Protein AF-A0A4R2K0L0-F1 (afdb_monomer_lite)

InterPro domains:
  IPR002293 Amino acid/polyamine transporter I [PF13520] (32-231)
  IPR050367 Amino acid-polyamine-organocation superfamily [PTHR42770] (27-221)

Sequence (259 aa):
MYVLKFFCNKNFYVKEEVYAEGCKRCKKLALIPLILMIFTSVFGFTNIPRSFYLMGYGAIPWYLLSGITFFIPYAFMMAEYGSAFKEEKGGIYSWMEKSVNPKYAFIGTFMWYASYIIWMVNVSSSIWIPLSNAIFGKDTTSTWSLFGLKATQTLGLLGVIWVITVTYIASHGLKSISKVTSVGGTAVIATVIVTATVAFANFFTIIQPAIEGDLSSTIWMIVGPVFFSLVALLMYNRYEHVKEKSPVKVSTKIKPEHK

Organism: NCBI:txid911092

Structure (mmCIF, N/CA/C/O backbone):
data_AF-A0A4R2K0L0-F1
#
_entry.id   AF-A0A4R2K0L0-F1
#
loop_
_atom_site.group_PDB
_atom_site.id
_atom_site.type_symbol
_atom_site.label_atom_id
_atom_site.label_alt_id
_atom_site.label_comp_id
_atom_site.label_asym_id
_atom_site.label_entity_id
_atom_site.label_seq_id
_atom_site.pdbx_PDB_ins_code
_atom_site.Cartn_x
_atom_site.Cartn_y
_atom_site.Cartn_z
_atom_site.occupancy
_atom_site.B_iso_or_equiv
_atom_site.auth_seq_id
_atom_site.auth_comp_id
_atom_site.auth_asym_id
_atom_site.auth_atom_id
_atom_site.pdbx_PDB_model_num
ATOM 1 N N . MET A 1 1 ? -20.946 -16.456 13.270 1.00 29.23 1 MET A N 1
ATOM 2 C CA . MET A 1 1 ? -21.494 -16.440 14.649 1.00 29.23 1 MET A CA 1
ATOM 3 C C . MET A 1 1 ? -20.437 -16.203 15.742 1.00 29.23 1 MET A C 1
ATOM 5 O O . MET A 1 1 ? -20.793 -15.664 16.779 1.00 29.23 1 MET A O 1
ATOM 9 N N . TYR A 1 2 ? -19.142 -16.484 15.517 1.00 25.58 2 TYR A N 1
ATOM 10 C CA . TYR A 1 2 ? -18.069 -16.165 16.484 1.00 25.58 2 TYR A CA 1
ATOM 11 C C . TYR A 1 2 ? -17.565 -14.708 16.440 1.00 25.58 2 TYR A C 1
ATOM 13 O O . TYR A 1 2 ? -17.157 -14.182 17.467 1.00 25.58 2 TYR A O 1
ATOM 21 N N . VAL A 1 3 ? -17.698 -14.014 15.304 1.00 26.80 3 VAL A N 1
ATOM 22 C CA . VAL A 1 3 ? -17.347 -12.580 15.174 1.00 26.80 3 VAL A CA 1
ATOM 23 C C . VAL A 1 3 ? -18.312 -11.674 15.958 1.00 26.80 3 VAL A C 1
ATOM 25 O O . VAL A 1 3 ? -17.902 -10.680 16.544 1.00 26.80 3 VAL A O 1
ATOM 28 N N . LEU A 1 4 ? -19.588 -12.061 16.067 1.00 23.89 4 LEU A N 1
ATOM 29 C CA . LEU A 1 4 ? -20.600 -11.329 16.846 1.00 23.89 4 LEU A CA 1
ATOM 30 C C . LEU A 1 4 ? -20.487 -11.564 18.360 1.00 23.89 4 LEU A C 1
ATOM 32 O O . LEU A 1 4 ? -20.883 -10.706 19.145 1.00 23.89 4 LEU A O 1
ATOM 36 N N . LYS A 1 5 ? -19.902 -12.690 18.788 1.00 25.22 5 LYS A N 1
ATOM 37 C CA . LYS A 1 5 ? -19.703 -12.993 20.215 1.00 25.22 5 LYS A CA 1
ATOM 38 C C . LYS A 1 5 ? -18.554 -12.187 20.834 1.00 25.22 5 LYS A C 1
ATOM 40 O O . LYS A 1 5 ? -18.525 -12.026 22.047 1.00 25.22 5 LYS A O 1
ATOM 45 N N . PHE A 1 6 ? -17.670 -11.626 20.005 1.00 32.53 6 PHE A N 1
ATOM 46 C CA . PHE A 1 6 ? -16.630 -10.691 20.437 1.00 32.53 6 PHE A CA 1
ATOM 47 C C . PHE A 1 6 ? -17.198 -9.302 20.788 1.00 32.53 6 PHE A C 1
ATOM 49 O O . PHE A 1 6 ? -16.680 -8.637 21.676 1.00 32.53 6 PHE A O 1
ATOM 56 N N . PHE A 1 7 ? -18.306 -8.890 20.159 1.00 31.42 7 PHE A N 1
ATOM 57 C CA . PHE A 1 7 ? -18.941 -7.585 20.399 1.00 31.42 7 PHE A CA 1
ATOM 58 C C . PHE A 1 7 ? -20.038 -7.599 21.479 1.00 31.42 7 PHE A C 1
ATOM 60 O O . PHE A 1 7 ? -20.458 -6.541 21.937 1.00 31.42 7 PHE A O 1
ATOM 67 N N . CYS A 1 8 ? -20.506 -8.776 21.910 1.00 25.59 8 CYS A N 1
ATOM 68 C CA . CYS A 1 8 ? -21.650 -8.925 22.818 1.00 25.59 8 CYS A CA 1
ATOM 69 C C . CYS A 1 8 ? -21.268 -9.520 24.187 1.00 25.59 8 CYS A C 1
ATOM 71 O O . CYS A 1 8 ? -22.018 -10.309 24.757 1.00 25.59 8 CYS A O 1
ATOM 73 N N . ASN A 1 9 ? -20.094 -9.176 24.726 1.00 25.23 9 ASN A N 1
ATOM 74 C CA . ASN A 1 9 ? -19.771 -9.464 26.124 1.00 25.23 9 ASN A CA 1
ATOM 75 C C . ASN A 1 9 ? -19.629 -8.151 26.903 1.00 25.23 9 ASN A C 1
ATOM 77 O O . ASN A 1 9 ? -18.604 -7.478 26.844 1.00 25.23 9 ASN A O 1
ATOM 81 N N . LYS A 1 10 ? -20.691 -7.794 27.633 1.00 32.53 10 LYS A N 1
ATOM 82 C CA . LYS A 1 10 ? -20.825 -6.583 28.463 1.00 32.53 10 LYS A CA 1
ATOM 83 C C . LYS A 1 10 ? -19.901 -6.536 29.698 1.00 32.53 10 LYS A C 1
ATOM 85 O O . LYS A 1 10 ? -20.056 -5.638 30.513 1.00 32.53 10 LYS A O 1
ATOM 90 N N . ASN A 1 11 ? -18.925 -7.438 29.821 1.00 25.27 11 ASN A N 1
ATOM 91 C CA . ASN A 1 11 ? -18.023 -7.528 30.977 1.00 25.27 11 ASN A CA 1
ATOM 92 C C . ASN A 1 11 ? -16.552 -7.196 30.667 1.00 25.27 11 ASN A C 1
ATOM 94 O O . ASN A 1 11 ? -15.663 -7.625 31.395 1.00 25.27 11 ASN A O 1
ATOM 98 N N . PHE A 1 12 ? -16.267 -6.420 29.617 1.00 31.47 12 PHE A N 1
ATOM 99 C CA . PHE A 1 12 ? -14.914 -5.901 29.357 1.00 31.47 12 PHE A CA 1
ATOM 100 C C . PHE A 1 12 ? -14.751 -4.456 29.853 1.00 31.47 12 PHE A C 1
ATOM 102 O O . PHE A 1 12 ? -14.245 -3.584 29.155 1.00 31.47 12 PHE A O 1
ATOM 109 N N . TYR A 1 13 ? -15.201 -4.209 31.082 1.00 26.55 13 TYR A N 1
ATOM 110 C CA . TYR A 1 13 ? -14.759 -3.069 31.873 1.00 26.55 13 TYR A CA 1
ATOM 111 C C . TYR A 1 13 ? -13.858 -3.616 32.980 1.00 26.55 13 TYR A C 1
ATOM 113 O O . TYR A 1 13 ? -14.266 -4.487 33.740 1.00 26.55 13 TYR A O 1
ATOM 121 N N . VAL A 1 14 ? -12.640 -3.078 33.053 1.00 30.06 14 VAL A N 1
ATOM 122 C CA . VAL A 1 14 ? -11.662 -3.276 34.132 1.00 30.06 14 VAL A CA 1
ATOM 123 C C . VAL A 1 14 ? -10.980 -4.652 34.165 1.00 30.06 14 VAL A C 1
ATOM 125 O O . VAL A 1 14 ? -11.335 -5.561 34.908 1.00 30.06 14 VAL A O 1
ATOM 128 N N . LYS A 1 15 ? -9.876 -4.755 33.420 1.00 26.14 15 LYS A N 1
ATOM 129 C CA . LYS A 1 15 ? -8.691 -5.487 33.892 1.00 26.14 15 LYS A CA 1
ATOM 130 C C . LYS A 1 15 ? -7.434 -4.734 33.460 1.00 26.14 15 LYS A C 1
ATOM 132 O O . LYS A 1 15 ? -6.642 -5.191 32.645 1.00 26.14 15 LYS A O 1
ATOM 137 N N . GLU A 1 16 ? -7.329 -3.520 33.993 1.00 30.52 16 GLU A N 1
ATOM 138 C CA . GLU A 1 16 ? -6.140 -2.660 33.926 1.00 30.52 16 GLU A CA 1
ATOM 139 C C . GLU A 1 16 ? -5.259 -2.815 35.187 1.00 30.52 16 GLU A C 1
ATOM 141 O O . GLU A 1 16 ? -4.327 -2.055 35.408 1.00 30.52 16 GLU A O 1
ATOM 146 N N . GLU A 1 17 ? -5.506 -3.847 35.997 1.00 27.70 17 GLU A N 1
ATOM 147 C CA . GLU A 1 17 ? -4.665 -4.251 37.123 1.00 27.70 17 GLU A CA 1
ATOM 148 C C . GLU A 1 17 ? -4.275 -5.716 36.935 1.00 27.70 17 GLU A C 1
ATOM 150 O O . GLU A 1 17 ? -5.103 -6.603 37.102 1.00 27.70 17 GLU A O 1
ATOM 155 N N . VAL A 1 18 ? -3.048 -5.945 36.466 1.00 28.97 18 VAL A N 1
ATOM 156 C CA . VAL A 1 18 ? -2.088 -7.024 36.800 1.00 28.97 18 VAL A CA 1
ATOM 157 C C . VAL A 1 18 ? -1.042 -7.001 35.682 1.00 28.97 18 VAL A C 1
ATOM 159 O O . VAL A 1 18 ? -1.079 -7.812 34.772 1.00 28.97 18 VAL A O 1
ATOM 162 N N . TYR A 1 19 ? -0.168 -5.993 35.710 1.00 28.14 19 TYR A N 1
ATOM 163 C CA . TYR A 1 19 ? 1.241 -6.029 35.283 1.00 28.14 19 TYR A CA 1
ATOM 164 C C . TYR A 1 19 ? 1.906 -4.759 35.834 1.00 28.14 19 TYR A C 1
ATOM 166 O O . TYR A 1 19 ? 2.399 -3.902 35.106 1.00 28.14 19 TYR A O 1
ATOM 174 N N . ALA A 1 20 ? 1.871 -4.620 37.160 1.00 29.70 20 ALA A N 1
ATOM 175 C CA . ALA A 1 20 ? 2.690 -3.666 37.891 1.00 29.70 20 ALA A CA 1
ATOM 176 C C . ALA A 1 20 ? 3.957 -4.376 38.382 1.00 29.70 20 ALA A C 1
ATOM 178 O O . ALA A 1 20 ? 4.131 -4.581 39.572 1.00 29.70 20 ALA A O 1
ATOM 179 N N . GLU A 1 21 ? 4.848 -4.736 37.457 1.00 30.81 21 GLU A N 1
ATOM 180 C CA . GLU A 1 21 ? 6.276 -4.838 37.761 1.00 30.81 21 GLU A CA 1
ATOM 181 C C . GLU A 1 21 ? 7.063 -4.187 36.618 1.00 30.81 21 GLU A C 1
ATOM 183 O O . GLU A 1 21 ? 7.230 -4.737 35.533 1.00 30.81 21 GLU A O 1
ATOM 188 N N . GLY A 1 22 ? 7.505 -2.951 36.873 1.00 31.16 22 GLY A N 1
ATOM 189 C CA . GLY A 1 22 ? 8.634 -2.329 36.184 1.00 31.16 22 GLY A CA 1
ATOM 190 C C . GLY A 1 22 ? 8.411 -1.807 34.761 1.00 31.16 22 GLY A C 1
ATOM 191 O O . GLY A 1 22 ? 9.069 -2.269 33.835 1.00 31.16 22 GLY A O 1
ATOM 192 N N . CYS A 1 23 ? 7.625 -0.740 34.566 1.00 28.34 23 CYS A N 1
ATOM 193 C CA . CYS A 1 23 ? 7.793 0.102 33.372 1.00 28.34 23 CYS A CA 1
ATOM 194 C C . CYS A 1 23 ? 7.835 1.595 33.727 1.00 28.34 23 CYS A C 1
ATOM 196 O O . CYS A 1 23 ? 6.817 2.277 33.838 1.00 28.34 23 CYS A O 1
ATOM 198 N N . LYS A 1 24 ? 9.052 2.127 33.895 1.00 34.38 24 LYS A N 1
ATOM 199 C CA . LYS A 1 24 ? 9.292 3.573 33.906 1.00 34.38 24 LYS A CA 1
ATOM 200 C C . LYS A 1 24 ? 8.915 4.145 32.532 1.00 34.38 24 LYS A C 1
ATOM 202 O O . LYS A 1 24 ? 9.587 3.862 31.542 1.00 34.38 24 LYS A O 1
ATOM 207 N N . ARG A 1 25 ? 7.934 5.058 32.549 1.00 31.84 25 ARG A N 1
ATOM 208 C CA . ARG A 1 25 ? 7.519 5.989 31.480 1.00 31.84 25 ARG A CA 1
ATOM 209 C C . ARG A 1 25 ? 6.547 5.371 30.467 1.00 31.84 25 ARG A C 1
ATOM 211 O O . ARG A 1 25 ? 6.957 4.695 29.530 1.00 31.84 25 ARG A O 1
ATOM 218 N N . CYS A 1 26 ? 5.264 5.719 30.600 1.00 35.91 26 CYS A N 1
ATOM 219 C CA . CYS A 1 26 ? 4.296 5.672 29.505 1.00 35.91 26 CYS A CA 1
ATOM 220 C C . CYS A 1 26 ? 4.826 6.587 28.383 1.00 35.91 26 CYS A C 1
ATOM 222 O O . CYS A 1 26 ? 4.605 7.799 28.369 1.00 35.91 26 CYS A O 1
ATOM 224 N N . LYS A 1 27 ? 5.686 6.044 27.517 1.00 38.59 27 LYS A N 1
ATOM 225 C CA . LYS A 1 27 ? 6.223 6.766 26.368 1.00 38.59 27 LYS A CA 1
ATOM 226 C C . LYS A 1 27 ? 5.070 6.905 25.385 1.00 38.59 27 LYS A C 1
ATOM 228 O O . LYS A 1 27 ? 4.674 5.917 24.773 1.00 38.59 27 LYS A O 1
ATOM 233 N N . LYS A 1 28 ? 4.566 8.133 25.204 1.00 44.56 28 LYS A N 1
ATOM 234 C CA . LYS A 1 28 ? 3.878 8.510 23.962 1.00 44.56 28 LYS A CA 1
ATOM 235 C C . LYS A 1 28 ? 4.684 7.919 22.800 1.00 44.56 28 LYS A C 1
ATOM 237 O O . LYS A 1 28 ? 5.912 8.061 22.795 1.00 44.56 28 LYS A O 1
ATOM 242 N N . LEU A 1 29 ? 4.017 7.222 21.878 1.00 53.16 29 LEU A N 1
ATOM 243 C CA . LEU A 1 29 ? 4.648 6.727 20.654 1.00 53.16 29 LEU A CA 1
ATOM 244 C C . LEU A 1 29 ? 5.446 7.878 20.044 1.00 53.16 29 LEU A C 1
ATOM 246 O O . LEU A 1 29 ? 4.903 8.955 19.796 1.00 53.16 29 LEU A O 1
ATOM 250 N N . ALA A 1 30 ? 6.757 7.682 19.908 1.00 61.00 30 ALA A N 1
ATOM 251 C CA . ALA A 1 30 ? 7.612 8.716 19.361 1.00 61.00 30 ALA A CA 1
ATOM 252 C C . ALA A 1 30 ? 7.156 9.022 17.926 1.00 61.00 30 ALA A C 1
ATOM 254 O O . ALA A 1 30 ? 6.762 8.120 17.182 1.00 61.00 30 ALA A O 1
ATOM 255 N N . LEU A 1 31 ? 7.215 10.300 17.552 1.00 64.19 31 LEU A N 1
ATOM 256 C CA . LEU A 1 31 ? 6.774 10.801 16.249 1.00 64.19 31 LEU A CA 1
ATOM 257 C C . LEU A 1 31 ? 7.383 9.998 15.089 1.00 64.19 31 LEU A C 1
ATOM 259 O O . LEU A 1 31 ? 6.695 9.679 14.130 1.00 64.19 31 LEU A O 1
ATOM 263 N N . ILE A 1 32 ? 8.657 9.615 15.210 1.00 57.59 32 ILE A N 1
ATOM 264 C CA . ILE A 1 32 ? 9.391 8.877 14.176 1.00 57.59 32 ILE A CA 1
ATOM 265 C C . ILE A 1 32 ? 8.803 7.465 13.951 1.00 57.59 32 ILE A C 1
ATOM 267 O O . ILE A 1 32 ? 8.405 7.185 12.823 1.00 57.59 32 ILE A O 1
ATOM 271 N N . PRO A 1 33 ? 8.661 6.582 14.964 1.00 63.59 33 PRO A N 1
ATOM 272 C CA . PRO A 1 33 ? 7.922 5.324 14.820 1.00 63.59 33 PRO A CA 1
ATOM 273 C C . PRO A 1 33 ? 6.510 5.483 14.252 1.00 63.59 33 PRO A C 1
ATOM 275 O O . PRO A 1 33 ? 6.099 4.677 13.423 1.00 63.59 33 PRO A O 1
ATOM 278 N N . LEU A 1 34 ? 5.784 6.529 14.658 1.00 65.06 34 LEU A N 1
ATOM 279 C CA . LEU A 1 34 ? 4.442 6.801 14.146 1.00 65.06 34 LEU A CA 1
ATOM 280 C C . LEU A 1 34 ? 4.464 7.124 12.642 1.00 65.06 34 LEU A C 1
ATOM 282 O O . LEU A 1 34 ? 3.694 6.542 11.880 1.00 65.06 34 LEU A O 1
ATOM 286 N N . ILE A 1 35 ? 5.385 7.989 12.205 1.00 67.81 35 ILE A N 1
ATOM 287 C CA . ILE A 1 35 ? 5.594 8.314 10.786 1.00 67.81 35 ILE A CA 1
ATOM 288 C C . ILE A 1 35 ? 5.956 7.053 9.999 1.00 67.81 35 ILE A C 1
ATOM 290 O O . ILE A 1 35 ? 5.392 6.819 8.935 1.00 67.81 35 ILE A O 1
ATOM 294 N N . LEU A 1 36 ? 6.852 6.214 10.525 1.00 62.44 36 LEU A N 1
ATOM 295 C CA . LEU A 1 36 ? 7.251 4.971 9.864 1.00 62.44 36 LEU A CA 1
ATOM 296 C C . LEU A 1 36 ? 6.077 3.989 9.736 1.00 62.44 36 LEU A C 1
ATOM 298 O O . LEU A 1 36 ? 5.893 3.391 8.678 1.00 62.44 36 LEU A O 1
ATOM 302 N N . MET A 1 37 ? 5.238 3.848 10.765 1.00 65.62 37 MET A N 1
ATOM 303 C CA . MET A 1 37 ? 4.038 3.004 10.693 1.00 65.62 37 MET A CA 1
ATOM 304 C C . MET A 1 37 ? 3.047 3.501 9.630 1.00 65.62 37 MET A C 1
ATOM 306 O O . MET A 1 37 ? 2.538 2.703 8.845 1.00 65.62 37 MET A O 1
ATOM 310 N N . ILE A 1 38 ? 2.817 4.815 9.549 1.00 73.12 38 ILE A N 1
ATOM 311 C CA . ILE A 1 38 ? 1.944 5.402 8.522 1.00 73.12 38 ILE A CA 1
ATOM 312 C C . ILE A 1 38 ? 2.555 5.191 7.135 1.00 73.12 38 ILE A C 1
ATOM 314 O O . ILE A 1 38 ? 1.894 4.650 6.252 1.00 73.12 38 ILE A O 1
ATOM 318 N N . PHE A 1 39 ? 3.829 5.540 6.956 1.00 68.25 39 PHE A N 1
ATOM 319 C CA . PHE A 1 39 ? 4.523 5.435 5.676 1.00 68.25 39 PHE A CA 1
ATOM 320 C C . PHE A 1 39 ? 4.494 4.007 5.126 1.00 68.25 39 PHE A C 1
ATOM 322 O O . PHE A 1 39 ? 4.121 3.793 3.979 1.00 68.25 39 PHE A O 1
ATOM 329 N N . THR A 1 40 ? 4.814 3.013 5.952 1.00 67.56 40 THR A N 1
ATOM 330 C CA . THR A 1 40 ? 4.826 1.606 5.522 1.00 67.56 40 THR A CA 1
ATOM 331 C C . THR A 1 40 ? 3.440 1.076 5.155 1.00 67.56 40 THR A C 1
ATOM 333 O O . THR A 1 40 ? 3.325 0.286 4.219 1.00 67.56 40 THR A O 1
ATOM 336 N N . SER A 1 41 ? 2.384 1.548 5.824 1.00 68.25 41 SER A N 1
ATOM 337 C CA . SER A 1 41 ? 1.003 1.189 5.480 1.00 68.25 41 SER A CA 1
ATOM 338 C C . SER A 1 41 ? 0.496 1.869 4.201 1.00 68.25 41 SER A C 1
ATOM 340 O O . SER A 1 41 ? -0.223 1.248 3.422 1.00 68.25 41 SER A O 1
ATOM 342 N N . VAL A 1 42 ? 0.896 3.123 3.959 1.00 71.12 42 VAL A N 1
ATOM 343 C CA . VAL A 1 42 ? 0.405 3.944 2.842 1.00 71.12 42 VAL A CA 1
ATOM 344 C C . VAL A 1 42 ? 1.186 3.682 1.557 1.00 71.12 42 VAL A C 1
ATOM 346 O O . VAL A 1 42 ? 0.593 3.597 0.485 1.00 71.12 42 VAL A O 1
ATOM 349 N N . PHE A 1 43 ? 2.511 3.541 1.647 1.00 65.94 43 PHE A N 1
ATOM 350 C CA . PHE A 1 43 ? 3.380 3.465 0.471 1.00 65.94 43 PHE A CA 1
ATOM 351 C C . PHE A 1 43 ? 3.173 2.177 -0.332 1.00 65.94 43 PHE A C 1
ATOM 353 O O . PHE A 1 43 ? 3.421 2.172 -1.533 1.00 65.94 43 PHE A O 1
ATOM 360 N N . GLY A 1 44 ? 2.698 1.101 0.318 1.00 68.31 44 GLY A N 1
ATOM 361 C CA . GLY A 1 44 ? 2.226 -0.121 -0.337 1.00 68.31 44 GLY A CA 1
ATOM 362 C C . GLY A 1 44 ? 3.129 -0.567 -1.486 1.00 68.31 44 GLY A C 1
ATOM 363 O O . GLY A 1 44 ? 2.682 -0.585 -2.629 1.00 68.31 44 GLY A O 1
ATOM 364 N N . PHE A 1 45 ? 4.399 -0.880 -1.194 1.00 65.50 45 PHE A N 1
ATOM 365 C CA . PHE A 1 45 ? 5.463 -1.071 -2.194 1.00 65.50 45 PHE A CA 1
ATOM 366 C C . PHE A 1 45 ? 5.091 -2.031 -3.330 1.00 65.50 45 PHE A C 1
ATOM 368 O O . PHE A 1 45 ? 5.564 -1.870 -4.442 1.00 65.50 45 PHE A O 1
ATOM 375 N N . THR A 1 46 ? 4.212 -3.002 -3.090 1.00 71.38 46 THR A N 1
ATOM 376 C CA . THR A 1 46 ? 3.716 -3.941 -4.106 1.00 71.38 46 THR A CA 1
ATOM 377 C C . THR A 1 46 ? 2.890 -3.280 -5.212 1.00 71.38 46 THR A C 1
ATOM 379 O O . THR A 1 46 ? 2.831 -3.796 -6.328 1.00 71.38 46 THR A O 1
ATOM 382 N N . ASN A 1 47 ? 2.259 -2.140 -4.931 1.00 78.44 47 ASN A N 1
ATOM 383 C CA . ASN A 1 47 ? 1.377 -1.456 -5.869 1.00 78.44 47 ASN A CA 1
ATOM 384 C C . ASN A 1 47 ? 2.155 -0.679 -6.935 1.00 78.44 47 ASN A C 1
ATOM 386 O O . ASN A 1 47 ? 1.701 -0.623 -8.071 1.00 78.44 47 ASN A O 1
ATOM 390 N N . ILE A 1 48 ? 3.330 -0.127 -6.613 1.00 78.38 48 ILE A N 1
ATOM 391 C CA . ILE A 1 48 ? 4.107 0.691 -7.561 1.00 78.38 48 ILE A CA 1
ATOM 392 C C . ILE A 1 48 ? 4.648 -0.161 -8.729 1.00 78.38 48 ILE A C 1
ATOM 394 O O . ILE A 1 48 ? 4.339 0.163 -9.879 1.00 78.38 48 ILE A O 1
ATOM 398 N N . PRO A 1 49 ? 5.361 -1.288 -8.502 1.00 77.31 49 PRO A N 1
ATOM 399 C CA . PRO A 1 49 ? 5.800 -2.172 -9.577 1.00 77.31 49 PRO A CA 1
ATOM 400 C C . PRO A 1 49 ? 4.628 -2.779 -10.339 1.00 77.31 49 PRO A C 1
ATOM 402 O O . PRO A 1 49 ? 4.722 -2.947 -11.547 1.00 77.31 49 PRO A O 1
ATOM 405 N N . ARG A 1 50 ? 3.507 -3.078 -9.665 1.00 79.12 50 ARG A N 1
ATOM 406 C CA . ARG A 1 50 ? 2.305 -3.591 -10.332 1.00 79.12 50 ARG A CA 1
ATOM 407 C C . ARG A 1 50 ? 1.727 -2.564 -11.305 1.00 79.12 50 ARG A C 1
ATOM 409 O O . ARG A 1 50 ? 1.436 -2.916 -12.441 1.00 79.12 50 ARG A O 1
ATOM 416 N N . SER A 1 51 ? 1.585 -1.310 -10.889 1.00 83.25 51 SER A N 1
ATOM 417 C CA . SER A 1 51 ? 1.096 -0.238 -11.761 1.00 83.25 51 SER A CA 1
ATOM 418 C C . SER A 1 51 ? 2.041 0.014 -12.935 1.00 83.25 51 SER A C 1
ATOM 420 O O . SER A 1 51 ? 1.578 0.177 -14.061 1.00 83.25 51 SER A O 1
ATOM 422 N N . PHE A 1 52 ? 3.358 -0.029 -12.703 1.00 81.19 52 PHE A N 1
ATOM 423 C CA . PHE A 1 52 ? 4.347 0.053 -13.780 1.00 81.19 52 PHE A CA 1
ATOM 424 C C . PHE A 1 52 ? 4.278 -1.157 -14.723 1.00 81.19 52 PHE A C 1
ATOM 426 O O . PHE A 1 52 ? 4.355 -0.997 -15.932 1.00 81.19 52 PHE A O 1
ATOM 433 N N . TYR A 1 53 ? 4.076 -2.366 -14.204 1.00 80.50 53 TYR A N 1
ATOM 434 C CA . TYR A 1 53 ? 3.934 -3.562 -15.033 1.00 80.50 53 TYR A CA 1
ATOM 435 C C . TYR A 1 53 ? 2.676 -3.515 -15.915 1.00 80.50 53 TYR A C 1
ATOM 437 O O . TYR A 1 53 ? 2.708 -3.968 -17.054 1.00 80.50 53 TYR A O 1
ATOM 445 N N . LEU A 1 54 ? 1.576 -2.949 -15.407 1.00 81.00 54 LEU A N 1
ATOM 446 C CA . LEU A 1 54 ? 0.301 -2.878 -16.126 1.00 81.00 54 LEU A CA 1
ATOM 447 C C . LEU A 1 54 ? 0.207 -1.697 -17.105 1.00 81.00 54 LEU A C 1
ATOM 449 O O . LEU A 1 54 ? -0.428 -1.832 -18.145 1.00 81.00 54 LEU A O 1
ATOM 453 N N . MET A 1 55 ? 0.787 -0.540 -16.771 1.00 81.12 55 MET A N 1
ATOM 454 C CA . MET A 1 55 ? 0.608 0.715 -17.528 1.00 81.12 55 MET A CA 1
ATOM 455 C C . MET A 1 55 ? 1.928 1.382 -17.948 1.00 81.12 55 MET A C 1
ATOM 457 O O . MET A 1 55 ? 1.915 2.453 -18.560 1.00 81.12 55 MET A O 1
ATOM 461 N N . GLY A 1 56 ? 3.077 0.794 -17.612 1.00 81.12 56 GLY A N 1
ATOM 462 C CA . GLY A 1 56 ? 4.396 1.379 -17.851 1.00 81.12 56 GLY A CA 1
ATOM 463 C C . GLY A 1 56 ? 4.545 2.755 -17.201 1.00 81.12 56 GLY A C 1
ATOM 464 O O . GLY A 1 56 ? 4.032 3.029 -16.112 1.00 81.12 56 GLY A O 1
ATOM 465 N N . TYR A 1 57 ? 5.204 3.665 -17.917 1.00 77.38 57 TYR A N 1
ATOM 466 C CA . TYR A 1 57 ? 5.323 5.073 -17.523 1.00 77.38 57 TYR A CA 1
ATOM 467 C C . TYR A 1 57 ? 3.979 5.826 -17.524 1.00 77.38 57 TYR A C 1
ATOM 469 O O . TYR A 1 57 ? 3.867 6.871 -16.884 1.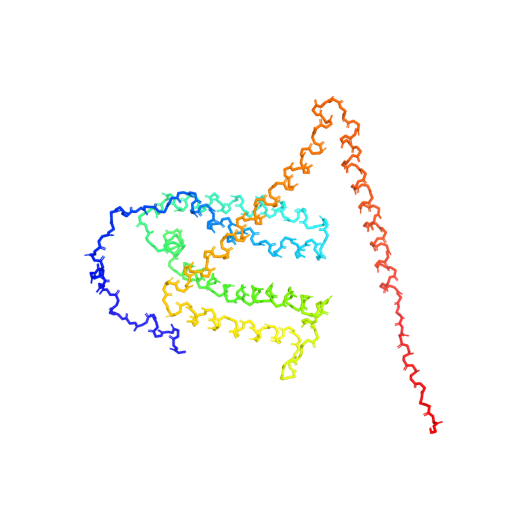00 77.38 57 TYR A O 1
ATOM 477 N N . GLY A 1 58 ? 2.934 5.276 -18.157 1.00 78.56 58 GLY A N 1
ATOM 478 C CA . GLY A 1 58 ? 1.576 5.824 -18.133 1.00 78.56 58 GLY A CA 1
ATOM 479 C C . GLY A 1 58 ? 0.933 5.838 -16.741 1.00 78.56 58 GLY A C 1
ATOM 480 O O . GLY A 1 58 ? -0.054 6.539 -16.543 1.00 78.56 58 GLY A O 1
ATOM 481 N N . ALA A 1 59 ? 1.499 5.130 -15.756 1.00 83.25 59 ALA A N 1
ATOM 482 C CA . ALA A 1 59 ? 1.071 5.206 -14.358 1.00 83.25 59 ALA A CA 1
ATOM 483 C C . ALA A 1 59 ? 1.457 6.534 -13.671 1.00 83.25 59 ALA A C 1
ATOM 485 O O . ALA A 1 59 ? 0.794 6.942 -12.717 1.00 83.25 59 ALA A O 1
ATOM 486 N N . ILE A 1 60 ? 2.511 7.223 -14.137 1.00 83.81 60 ILE A N 1
ATOM 487 C CA . ILE A 1 60 ? 3.061 8.418 -13.469 1.00 83.81 60 ILE A CA 1
ATOM 488 C C . ILE A 1 60 ? 2.029 9.558 -13.372 1.00 83.81 60 ILE A C 1
ATOM 490 O O . ILE A 1 60 ? 1.820 10.050 -12.260 1.00 83.81 60 ILE A O 1
ATOM 494 N N . PRO A 1 61 ? 1.328 9.960 -14.456 1.00 86.31 61 PRO A N 1
ATOM 495 C CA . PRO A 1 61 ? 0.307 11.005 -14.371 1.00 86.31 61 PRO A CA 1
ATOM 496 C C . PRO A 1 61 ? -0.822 10.665 -13.393 1.00 86.31 61 PRO A C 1
ATOM 498 O O . PRO A 1 61 ? -1.293 11.544 -12.679 1.00 86.31 61 PRO A O 1
ATOM 501 N N . TRP A 1 62 ? -1.222 9.391 -13.307 1.00 86.88 62 TRP A N 1
ATOM 502 C CA . TRP A 1 62 ? -2.267 8.945 -12.382 1.00 86.88 62 TRP A CA 1
ATOM 503 C C . TRP A 1 62 ? -1.830 9.038 -10.923 1.00 86.88 62 TRP A C 1
ATOM 505 O O . TRP A 1 62 ? -2.604 9.498 -10.083 1.00 86.88 62 TRP A O 1
ATOM 515 N N . TYR A 1 63 ? -0.583 8.672 -10.615 1.00 85.62 63 TYR A N 1
ATOM 516 C CA . TYR A 1 63 ? -0.040 8.853 -9.271 1.00 85.62 63 TYR A CA 1
ATOM 517 C C . TYR A 1 63 ? 0.068 10.333 -8.896 1.00 85.62 63 TYR A C 1
ATOM 519 O O . TYR A 1 63 ? -0.360 10.698 -7.802 1.00 85.62 63 TYR A O 1
ATOM 527 N N . LEU A 1 64 ? 0.548 11.192 -9.804 1.00 85.69 64 LEU A N 1
ATOM 528 C CA . LEU A 1 64 ? 0.607 12.642 -9.580 1.00 85.69 64 LEU A CA 1
ATOM 529 C C . LEU A 1 64 ? -0.786 13.242 -9.353 1.00 85.69 64 LEU A C 1
ATOM 531 O O . LEU A 1 64 ? -0.993 13.968 -8.380 1.00 85.69 64 LEU A O 1
ATOM 535 N N . LEU A 1 65 ? -1.757 12.881 -10.196 1.00 88.38 65 LEU A N 1
ATOM 536 C CA . LEU A 1 65 ? -3.142 13.320 -10.058 1.00 88.38 65 LEU A CA 1
ATOM 537 C C . LEU A 1 65 ? -3.735 12.869 -8.719 1.00 88.38 65 LEU A C 1
ATOM 539 O O . LEU A 1 65 ? -4.331 13.684 -8.017 1.00 88.38 65 LEU A O 1
ATOM 543 N N . SER A 1 66 ? -3.533 11.606 -8.327 1.00 89.00 66 SER A N 1
ATOM 544 C CA . SER A 1 66 ? -3.997 11.091 -7.030 1.00 89.00 66 SER A CA 1
ATOM 545 C C . SER A 1 66 ? -3.327 11.801 -5.847 1.00 89.00 66 SER A C 1
ATOM 547 O O . SER A 1 66 ? -3.977 12.091 -4.844 1.00 89.00 66 SER A O 1
ATOM 549 N N . GLY A 1 67 ? -2.042 12.143 -5.978 1.00 87.44 67 GLY A N 1
ATOM 550 C CA . GLY A 1 67 ? -1.292 12.893 -4.977 1.00 87.44 67 GLY A CA 1
ATOM 551 C C . GLY A 1 67 ? -1.934 14.251 -4.704 1.00 87.44 67 GLY A C 1
ATOM 552 O O . GLY A 1 67 ? -2.230 14.592 -3.561 1.00 87.44 67 GLY A O 1
ATOM 553 N N . ILE A 1 68 ? -2.210 14.994 -5.776 1.00 89.75 68 ILE A N 1
ATOM 554 C CA . ILE A 1 68 ? -2.736 16.360 -5.702 1.00 89.75 68 ILE A CA 1
ATOM 555 C C . ILE A 1 68 ? -4.215 16.383 -5.305 1.00 89.75 68 ILE A C 1
ATOM 557 O O . ILE A 1 68 ? -4.607 17.171 -4.450 1.00 89.75 68 ILE A O 1
ATOM 561 N N . THR A 1 69 ? -5.043 15.536 -5.918 1.00 92.00 69 THR A N 1
ATOM 562 C CA . THR A 1 69 ? -6.510 15.617 -5.774 1.00 92.00 69 THR A CA 1
ATOM 563 C C . THR A 1 69 ? -7.063 14.815 -4.604 1.00 92.00 69 THR A C 1
ATOM 565 O O . THR A 1 69 ? -8.147 15.130 -4.120 1.00 92.00 69 THR A O 1
ATOM 568 N N . PHE A 1 70 ? -6.339 13.799 -4.130 1.00 90.12 70 PHE A N 1
ATOM 569 C CA . PHE A 1 70 ? -6.811 12.922 -3.061 1.00 90.12 70 PHE A CA 1
ATOM 570 C C . PHE A 1 70 ? -5.914 12.990 -1.825 1.00 90.12 70 PHE A C 1
ATOM 572 O O . PHE A 1 70 ? -6.399 13.328 -0.748 1.00 90.12 70 PHE A O 1
ATOM 579 N N . PHE A 1 71 ? -4.608 12.732 -1.956 1.00 88.19 71 PHE A N 1
ATOM 580 C CA . PHE A 1 71 ? -3.717 12.639 -0.790 1.00 88.19 71 PHE A CA 1
ATOM 581 C C . PHE A 1 71 ? -3.538 13.962 -0.047 1.00 88.19 71 PHE A C 1
ATOM 583 O O . PHE A 1 71 ? -3.643 13.970 1.178 1.00 88.19 71 PHE A O 1
ATOM 590 N N . ILE A 1 72 ? -3.274 15.066 -0.756 1.00 89.94 72 ILE A N 1
ATOM 591 C CA . ILE A 1 72 ? -3.074 16.376 -0.119 1.00 89.94 72 ILE A CA 1
ATOM 592 C C . ILE A 1 72 ? -4.349 16.835 0.618 1.00 89.94 72 ILE A C 1
ATOM 594 O O . ILE A 1 72 ? -4.257 17.109 1.818 1.00 89.94 72 ILE A O 1
ATOM 598 N N . PRO A 1 73 ? -5.545 16.854 -0.011 1.00 93.62 73 PRO A N 1
ATOM 599 C CA . PRO A 1 73 ? -6.777 17.210 0.691 1.00 93.62 73 PRO A CA 1
ATOM 600 C C . PRO A 1 73 ? -7.083 16.278 1.865 1.00 93.62 73 PRO A C 1
ATOM 602 O O . PRO A 1 73 ? -7.427 16.744 2.950 1.00 93.62 73 PRO A O 1
ATOM 605 N N . TYR A 1 74 ? -6.901 14.966 1.684 1.00 88.75 74 TYR A N 1
ATOM 606 C CA . TYR A 1 74 ? -7.128 13.991 2.747 1.00 88.75 74 TYR A CA 1
ATOM 607 C C . TYR A 1 74 ? -6.186 14.205 3.938 1.00 88.75 74 TYR A C 1
ATOM 609 O O . TYR A 1 74 ? -6.626 14.152 5.084 1.00 88.75 74 TYR A O 1
ATOM 617 N N . ALA A 1 75 ? -4.907 14.506 3.693 1.00 87.88 75 ALA A N 1
ATOM 618 C CA . ALA A 1 75 ? -3.946 14.804 4.751 1.00 87.88 75 ALA A CA 1
ATOM 619 C C . ALA A 1 75 ? -4.353 16.045 5.560 1.00 87.88 75 ALA A C 1
ATOM 621 O O . ALA A 1 75 ? -4.296 16.006 6.790 1.00 87.88 75 ALA A O 1
ATOM 622 N N . PHE A 1 76 ? -4.815 17.111 4.894 1.00 91.06 76 PHE A N 1
ATOM 623 C CA . PHE A 1 76 ? -5.319 18.305 5.578 1.00 91.06 76 PHE A CA 1
ATOM 624 C C . PHE A 1 76 ? -6.574 18.015 6.401 1.00 91.06 76 PHE A C 1
ATOM 626 O O . PHE A 1 76 ? -6.618 18.395 7.569 1.00 91.06 76 PHE A O 1
ATOM 633 N N . MET A 1 77 ? -7.539 17.270 5.849 1.00 90.62 77 MET A N 1
ATOM 634 C CA . MET A 1 77 ? -8.719 16.842 6.605 1.00 90.62 77 MET A CA 1
ATOM 635 C C . MET A 1 77 ? -8.314 16.063 7.860 1.00 90.62 77 MET A C 1
ATOM 637 O O . MET A 1 77 ? -8.729 16.402 8.963 1.00 90.62 77 MET A O 1
ATOM 641 N N . MET A 1 78 ? -7.467 15.040 7.723 1.00 84.25 78 MET A N 1
ATOM 642 C CA . MET A 1 78 ? -7.037 14.209 8.853 1.00 84.25 78 MET A CA 1
ATOM 643 C C . MET A 1 78 ? -6.271 15.011 9.913 1.00 84.25 78 MET A C 1
ATOM 645 O O . MET A 1 78 ? -6.421 14.741 11.106 1.00 84.25 78 MET A O 1
ATOM 649 N N . ALA A 1 79 ? -5.481 16.007 9.502 1.00 86.62 79 ALA A N 1
ATOM 650 C CA . ALA A 1 79 ? -4.802 16.920 10.417 1.00 86.62 79 ALA A CA 1
ATOM 651 C C . ALA A 1 79 ? -5.798 17.806 11.187 1.00 86.62 79 ALA A C 1
ATOM 653 O O . ALA A 1 79 ? -5.675 17.946 12.406 1.00 86.62 79 ALA A O 1
ATOM 654 N N . GLU A 1 80 ? -6.807 18.352 10.504 1.00 88.31 80 GLU A N 1
ATOM 655 C CA . GLU A 1 80 ? -7.854 19.170 11.118 1.00 88.31 80 GLU A CA 1
ATOM 656 C C . GLU A 1 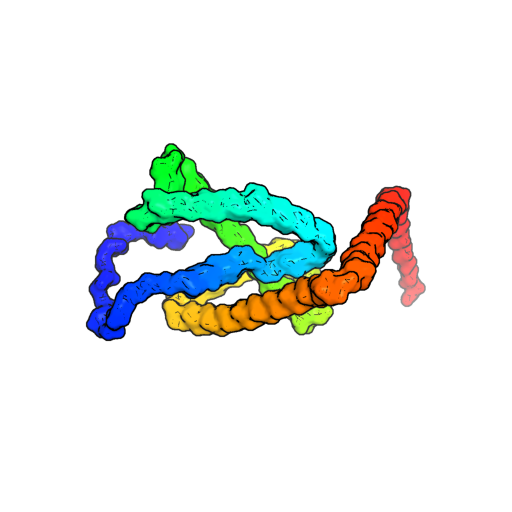80 ? -8.683 18.346 12.113 1.00 88.31 80 GLU A C 1
ATOM 658 O O . GLU A 1 80 ? -8.731 18.697 13.293 1.00 88.31 80 GLU A O 1
ATOM 663 N N . TYR A 1 81 ? -9.209 17.189 11.692 1.00 85.00 81 TYR A N 1
ATOM 664 C CA . TYR A 1 81 ? -9.953 16.256 12.547 1.00 85.00 81 TYR A CA 1
ATOM 665 C C . TYR A 1 81 ? -9.135 15.784 13.758 1.00 85.00 81 TYR A C 1
ATOM 667 O O . TYR A 1 81 ? -9.627 15.803 14.888 1.00 85.00 81 TYR A O 1
ATOM 675 N N . GLY A 1 82 ? -7.866 15.418 13.553 1.00 82.31 82 GLY A N 1
ATOM 676 C CA . GLY A 1 82 ? -6.974 15.009 14.640 1.00 82.31 82 GLY A CA 1
ATOM 677 C C . GLY A 1 82 ? -6.681 16.132 15.642 1.00 82.31 82 GLY A C 1
ATOM 678 O O . GLY A 1 82 ? -6.448 15.863 16.820 1.00 82.31 82 GLY A O 1
ATOM 679 N N . SER A 1 83 ? -6.715 17.393 15.199 1.00 84.31 83 SER A N 1
ATOM 680 C CA . SER A 1 83 ? -6.511 18.559 16.064 1.00 84.31 83 SER A CA 1
ATOM 681 C C . SER A 1 83 ? -7.791 19.051 16.755 1.00 84.31 83 SER A C 1
ATOM 683 O O . SER A 1 83 ? -7.710 19.552 17.878 1.00 84.31 83 SER A O 1
ATOM 685 N N . ALA A 1 84 ? -8.951 18.882 16.116 1.00 85.12 84 ALA A N 1
ATOM 686 C CA . ALA A 1 84 ? -10.255 19.287 16.630 1.00 85.12 84 ALA A CA 1
ATOM 687 C C . ALA A 1 84 ? -10.793 18.302 17.681 1.00 85.12 84 ALA A C 1
ATOM 689 O O . ALA A 1 84 ? -11.396 18.714 18.668 1.00 85.12 84 ALA A O 1
ATOM 690 N N . PHE A 1 85 ? -10.516 17.005 17.515 1.00 85.00 85 PHE A N 1
ATOM 691 C CA . PHE A 1 85 ? -11.044 15.928 18.359 1.00 85.00 85 PHE A CA 1
ATOM 692 C C . PHE A 1 85 ? -9.950 15.225 19.181 1.00 85.00 85 PHE A C 1
ATOM 694 O O . PHE A 1 85 ? -9.931 14.000 19.286 1.00 85.00 85 PHE A O 1
ATOM 701 N N . LYS A 1 86 ? -9.025 15.995 19.775 1.00 75.50 86 LYS A N 1
ATOM 702 C CA . LYS A 1 86 ? -7.865 15.471 20.534 1.00 75.50 86 LYS A CA 1
ATOM 703 C C . LYS A 1 86 ? -8.239 14.581 21.726 1.00 75.50 86 LYS A C 1
ATOM 705 O O . LYS A 1 86 ? -7.485 13.670 22.056 1.00 75.50 86 LYS A O 1
ATOM 710 N N . GLU A 1 87 ? -9.378 14.855 22.356 1.00 76.81 87 GLU A N 1
ATOM 711 C CA . GLU A 1 87 ? -9.857 14.148 23.555 1.00 76.81 87 GLU A CA 1
ATOM 712 C C . GLU A 1 87 ? -10.788 12.966 23.224 1.00 76.81 87 GLU A C 1
ATOM 714 O O . GLU A 1 87 ? -11.127 12.161 24.094 1.00 76.81 87 GLU A O 1
ATOM 719 N N . GLU A 1 88 ? -11.196 12.827 21.960 1.00 78.75 88 GLU A N 1
ATOM 720 C CA . GLU A 1 88 ? -12.105 11.771 21.520 1.00 78.75 88 GLU A CA 1
ATOM 721 C C . GLU A 1 88 ? -11.330 10.482 21.217 1.00 78.75 88 GLU A C 1
ATOM 723 O O . GLU A 1 88 ? -10.448 10.434 20.358 1.00 78.75 88 GLU A O 1
ATOM 728 N N . LYS A 1 89 ? -11.683 9.392 21.905 1.00 72.94 89 LYS A N 1
ATOM 729 C CA . LYS A 1 89 ? -10.967 8.106 21.802 1.00 72.94 89 LYS A CA 1
ATOM 730 C C . LYS A 1 89 ? -11.455 7.195 20.669 1.00 72.94 89 LYS A C 1
ATOM 732 O O . LYS A 1 89 ? -10.824 6.173 20.414 1.00 72.94 89 LYS A O 1
ATOM 737 N N . GLY A 1 90 ? -12.563 7.521 19.999 1.00 68.62 90 GLY A N 1
ATOM 738 C CA . GLY A 1 90 ? -13.192 6.640 19.000 1.00 68.62 90 GLY A CA 1
ATOM 739 C C . GLY A 1 90 ? -12.715 6.826 17.554 1.00 68.62 90 GLY A C 1
ATOM 740 O O . GLY A 1 90 ? -13.296 6.230 16.646 1.00 68.62 90 GLY A O 1
ATOM 741 N N . GLY A 1 91 ? -11.665 7.621 17.317 1.00 81.62 91 GLY A N 1
ATOM 742 C CA . GLY A 1 91 ? -11.036 7.770 15.998 1.00 81.62 91 GLY A CA 1
ATOM 743 C C . GLY A 1 91 ? -12.013 8.236 14.912 1.00 81.62 91 GLY A C 1
ATOM 744 O O . GLY A 1 91 ? -12.828 9.124 15.149 1.00 81.62 91 GLY A O 1
ATOM 745 N N . ILE A 1 92 ? -11.958 7.610 13.728 1.00 82.81 92 ILE A N 1
ATOM 746 C CA . ILE A 1 92 ? -12.772 7.990 12.554 1.00 82.81 92 ILE A CA 1
ATOM 747 C C . ILE A 1 92 ? -14.277 7.965 12.865 1.00 82.81 92 ILE A C 1
ATOM 749 O O . ILE A 1 92 ? -15.011 8.823 12.377 1.00 82.81 92 ILE A O 1
ATOM 753 N N . TYR A 1 93 ? -14.743 7.025 13.695 1.00 87.25 93 TYR A N 1
ATOM 754 C CA . TYR A 1 93 ? -16.153 6.975 14.081 1.00 87.25 93 TYR A CA 1
ATOM 755 C C . TYR A 1 93 ? -16.549 8.229 14.867 1.00 87.25 93 TYR A C 1
ATOM 757 O O . TYR A 1 93 ? -17.486 8.916 14.470 1.00 87.25 93 TYR A O 1
ATOM 765 N N . SER A 1 94 ? -15.804 8.566 15.928 1.00 86.31 94 SER A N 1
ATOM 766 C CA . SER A 1 94 ? -16.069 9.766 16.736 1.00 86.31 94 SER A CA 1
ATOM 767 C C . SER A 1 94 ? -16.002 11.040 15.900 1.00 86.31 94 SER A C 1
ATOM 769 O O . SER A 1 94 ? -16.844 11.919 16.052 1.00 86.31 94 SER A O 1
ATOM 771 N N . TRP A 1 95 ? -15.038 11.130 14.983 1.00 88.00 95 TRP A N 1
ATOM 772 C CA . TRP A 1 95 ? -14.893 12.283 14.095 1.00 88.00 95 TRP A CA 1
ATOM 773 C C . TRP A 1 95 ? -16.115 12.457 13.186 1.00 88.00 95 TRP A C 1
ATOM 775 O O . TRP A 1 95 ? -16.670 13.549 13.094 1.00 88.00 95 TRP A O 1
ATOM 785 N N . MET A 1 96 ? -16.595 11.376 12.564 1.00 86.56 96 MET A N 1
ATOM 786 C CA . MET A 1 96 ? -17.779 11.433 11.699 1.00 86.56 96 MET A CA 1
ATOM 787 C C . MET A 1 96 ? -19.084 11.626 12.478 1.00 86.56 96 MET A C 1
ATOM 789 O O . MET A 1 96 ? -19.999 12.285 11.985 1.00 86.56 96 MET A O 1
ATOM 793 N N . GLU A 1 97 ? -19.191 11.057 13.680 1.00 90.00 97 GLU A N 1
ATOM 794 C CA . GLU A 1 97 ? -20.379 11.189 14.526 1.00 90.00 97 GLU A CA 1
ATOM 795 C C . GLU A 1 97 ? -20.582 12.642 14.954 1.00 90.00 97 GLU A C 1
ATOM 797 O O . GLU A 1 97 ? -21.698 13.156 14.866 1.00 90.00 97 GLU A O 1
ATOM 802 N N . LYS A 1 98 ? -19.494 13.301 15.373 1.00 87.62 98 LYS A N 1
ATOM 803 C CA . LYS A 1 98 ? -19.501 14.696 15.821 1.00 87.62 98 LYS A CA 1
ATOM 804 C C . LYS A 1 98 ? -19.666 15.690 14.673 1.00 87.62 98 LYS A C 1
ATOM 806 O O . LYS A 1 98 ? -20.282 16.730 14.883 1.00 87.62 98 LYS A O 1
ATOM 811 N N . SER A 1 99 ? -19.135 15.392 13.486 1.00 88.62 99 SER A N 1
ATOM 812 C CA . SER A 1 99 ? -19.186 16.318 12.346 1.00 88.62 99 SER A CA 1
ATOM 813 C C . SER A 1 99 ? -20.398 16.144 11.435 1.00 88.62 99 SER A C 1
ATOM 815 O O . SER A 1 99 ? -20.796 17.112 10.794 1.00 88.62 99 SER A O 1
ATOM 817 N N . VAL A 1 100 ? -20.981 14.944 11.344 1.00 88.50 100 VAL A N 1
ATOM 818 C CA . VAL A 1 100 ? -22.109 14.677 10.436 1.00 88.50 100 VAL A CA 1
ATOM 819 C C . VAL A 1 100 ? -23.326 14.171 11.204 1.00 88.50 100 VAL A C 1
ATOM 821 O O . VAL A 1 100 ? -24.279 14.918 11.395 1.00 88.50 100 VAL A O 1
ATOM 824 N N . ASN A 1 101 ? -23.330 12.894 11.591 1.00 89.25 101 ASN A N 1
ATOM 825 C CA . ASN A 1 101 ? -24.296 12.276 12.503 1.00 89.25 101 ASN A CA 1
ATOM 826 C C . ASN A 1 101 ? -23.901 10.806 12.778 1.00 89.25 101 ASN A C 1
ATOM 828 O O . ASN A 1 101 ? -23.133 10.215 12.007 1.00 89.25 101 ASN A O 1
ATOM 832 N N . PRO A 1 102 ? -24.480 10.162 13.813 1.00 91.69 102 PRO A N 1
ATOM 833 C CA . PRO A 1 102 ? -24.189 8.762 14.135 1.00 91.69 102 PRO A CA 1
ATOM 834 C C . PRO A 1 102 ? -24.513 7.766 13.007 1.00 91.69 102 PRO A C 1
ATOM 836 O O . PRO A 1 102 ? -23.823 6.761 12.842 1.00 91.69 102 PRO A O 1
ATOM 839 N N . LYS A 1 103 ? -25.544 8.032 12.189 1.00 90.38 103 LYS A N 1
ATOM 840 C CA . LYS A 1 103 ? -25.964 7.127 11.104 1.00 90.38 103 LYS A CA 1
ATOM 841 C C . LYS A 1 103 ? -24.891 7.024 10.017 1.00 90.38 103 LYS A C 1
ATOM 843 O O . LYS A 1 103 ? -24.533 5.918 9.617 1.00 90.38 103 LYS A O 1
ATOM 848 N N . TYR A 1 104 ? -24.362 8.153 9.552 1.00 88.94 104 TYR A N 1
ATOM 849 C CA . TYR A 1 104 ? -23.288 8.176 8.559 1.00 88.94 104 TYR A CA 1
ATOM 850 C C . TYR A 1 104 ? -21.952 7.734 9.155 1.00 88.94 104 TYR A C 1
ATOM 852 O O . TYR A 1 104 ? -21.200 7.045 8.471 1.00 88.94 104 TYR A O 1
ATOM 860 N N . ALA A 1 105 ? -21.690 8.027 10.433 1.00 88.94 105 ALA A N 1
ATOM 861 C CA . ALA A 1 105 ? -20.513 7.513 11.132 1.00 88.94 105 ALA A CA 1
ATOM 862 C C . ALA A 1 105 ? -20.488 5.977 11.169 1.00 88.94 105 ALA A C 1
ATOM 864 O O . ALA A 1 105 ? -19.463 5.352 10.882 1.00 88.94 105 ALA A O 1
ATOM 865 N N . PHE A 1 106 ? -21.638 5.359 11.449 1.00 89.00 106 PHE A N 1
ATOM 866 C CA . PHE A 1 106 ? -21.787 3.909 11.407 1.00 89.00 106 PHE A CA 1
ATOM 867 C C . PHE A 1 106 ? -21.591 3.357 9.991 1.00 89.00 106 PHE A C 1
ATOM 869 O O . PHE A 1 106 ? -20.786 2.445 9.805 1.00 89.00 106 PHE A O 1
ATOM 876 N N . ILE A 1 107 ? -22.272 3.929 8.989 1.00 91.38 107 ILE A N 1
ATOM 877 C CA . ILE A 1 107 ? -22.157 3.487 7.588 1.00 91.38 107 ILE A CA 1
ATOM 878 C C . ILE A 1 107 ? -20.707 3.597 7.102 1.00 91.38 107 ILE A C 1
ATOM 880 O O . ILE A 1 107 ? -20.172 2.627 6.573 1.00 91.38 107 ILE A O 1
ATOM 884 N N . GLY A 1 108 ? -20.049 4.739 7.318 1.00 88.12 108 GLY A N 1
ATOM 885 C CA . GLY A 1 108 ? -18.670 4.967 6.885 1.00 88.12 108 GLY A CA 1
ATOM 886 C C . GLY A 1 108 ? -17.681 4.024 7.567 1.00 88.12 108 GLY A C 1
ATOM 887 O O . GLY A 1 108 ? -16.847 3.412 6.902 1.00 88.12 108 GLY A O 1
ATOM 888 N N . THR A 1 109 ? -17.820 3.823 8.879 1.00 87.88 109 THR A N 1
ATOM 889 C CA . THR A 1 109 ? -16.968 2.883 9.624 1.00 87.88 109 THR A CA 1
ATOM 890 C C . THR A 1 109 ? -17.194 1.441 9.163 1.00 87.88 109 THR A C 1
ATOM 892 O O . THR A 1 109 ? -16.239 0.688 8.982 1.00 87.88 109 THR A O 1
ATOM 895 N N . PHE A 1 110 ? -18.444 1.053 8.900 1.00 89.69 110 PHE A N 1
ATOM 896 C CA . PHE A 1 110 ? -18.771 -0.265 8.362 1.00 89.69 110 PHE A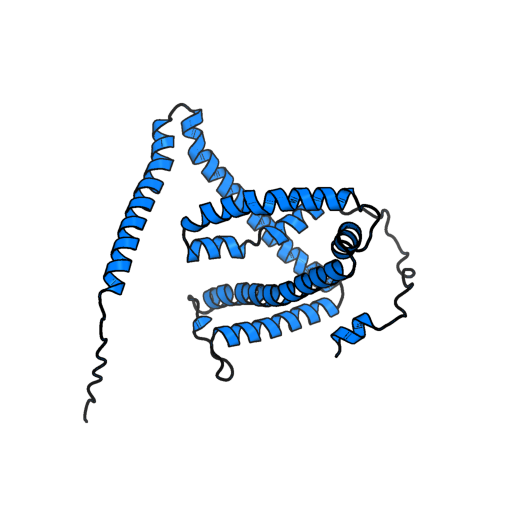 CA 1
ATOM 897 C C . PHE A 1 110 ? -18.205 -0.473 6.950 1.00 89.69 110 PHE A C 1
ATOM 899 O O . PHE A 1 110 ? -17.600 -1.510 6.682 1.00 89.69 110 PHE A O 1
ATOM 906 N N . MET A 1 111 ? -18.342 0.516 6.059 1.00 91.75 111 MET A N 1
ATOM 907 C CA . MET A 1 111 ? -17.749 0.484 4.716 1.00 91.75 111 MET A CA 1
ATOM 908 C C . MET A 1 111 ? -16.228 0.347 4.778 1.00 91.75 111 MET A C 1
ATOM 910 O O . MET A 1 111 ? -15.651 -0.439 4.025 1.00 91.75 111 MET A O 1
ATOM 914 N N . TRP A 1 112 ? -15.582 1.062 5.701 1.00 85.25 112 TRP A N 1
ATOM 915 C CA . TRP A 1 112 ? -14.147 0.949 5.929 1.00 85.25 112 TRP A CA 1
ATOM 916 C C . TRP A 1 112 ? -13.752 -0.481 6.332 1.00 85.25 112 TRP A C 1
ATOM 918 O O . TRP A 1 112 ? -12.906 -1.087 5.671 1.00 85.25 112 TRP A O 1
ATOM 928 N N . TYR A 1 113 ? -14.435 -1.084 7.312 1.00 85.44 113 TYR A N 1
ATOM 929 C CA . TYR A 1 113 ? -14.208 -2.489 7.683 1.00 85.44 113 TYR A CA 1
ATOM 930 C C . TYR A 1 113 ? -14.474 -3.473 6.533 1.00 85.44 113 TYR A C 1
ATOM 932 O O . TYR A 1 113 ? -13.691 -4.401 6.328 1.00 85.44 113 TYR A O 1
ATOM 940 N N . ALA A 1 114 ? -15.538 -3.274 5.750 1.00 87.88 114 ALA A N 1
ATOM 941 C CA . ALA A 1 114 ? -15.846 -4.121 4.599 1.00 87.88 114 ALA A CA 1
ATOM 942 C C . ALA A 1 114 ? -14.752 -4.040 3.520 1.00 87.88 114 ALA A C 1
ATOM 944 O O . ALA A 1 114 ? -14.334 -5.067 2.980 1.00 87.88 114 ALA A O 1
ATOM 945 N N . SER A 1 115 ? -14.227 -2.838 3.254 1.00 89.25 115 SER A N 1
ATOM 946 C CA . SER A 1 115 ? -13.114 -2.645 2.315 1.00 89.25 115 SER A CA 1
ATOM 947 C C . SER A 1 115 ? -11.846 -3.380 2.760 1.00 89.25 115 SER A C 1
ATOM 949 O O . SER A 1 115 ? -11.117 -3.919 1.926 1.00 89.25 115 SER A O 1
ATOM 951 N N . TYR A 1 116 ? -11.625 -3.492 4.073 1.00 84.00 116 TYR A N 1
ATOM 952 C CA . TYR A 1 116 ? -10.463 -4.173 4.634 1.00 84.00 116 TYR A CA 1
ATOM 953 C C . TYR A 1 116 ? -10.445 -5.676 4.322 1.00 84.00 116 TYR A C 1
ATOM 955 O O . TYR A 1 116 ? -9.382 -6.257 4.112 1.00 84.00 116 TYR A O 1
ATOM 963 N N . ILE A 1 117 ? -11.617 -6.311 4.211 1.00 81.94 117 ILE A N 1
ATOM 964 C CA . ILE A 1 117 ? -11.731 -7.721 3.808 1.00 81.94 117 ILE A CA 1
ATOM 965 C C . ILE A 1 117 ? -11.260 -7.905 2.359 1.00 81.94 117 ILE A C 1
ATOM 967 O O . ILE A 1 117 ? -10.484 -8.815 2.069 1.00 81.94 117 ILE A O 1
ATOM 971 N N . ILE A 1 118 ? -11.686 -7.019 1.454 1.00 84.12 118 ILE A N 1
ATOM 972 C CA . ILE A 1 118 ? -11.261 -7.041 0.045 1.00 84.12 118 ILE A CA 1
ATOM 973 C C . ILE A 1 118 ? -9.751 -6.794 -0.045 1.00 84.12 118 ILE A C 1
ATOM 975 O O . ILE A 1 118 ? -9.037 -7.492 -0.770 1.00 84.12 118 ILE A O 1
ATOM 979 N N . TRP A 1 119 ? -9.255 -5.834 0.738 1.00 83.44 119 TRP A N 1
ATOM 980 C CA . TRP A 1 119 ? -7.834 -5.523 0.810 1.00 83.44 119 TRP A CA 1
ATOM 981 C C . TRP A 1 119 ? -7.003 -6.721 1.285 1.00 83.44 119 TRP A C 1
ATOM 983 O O . TRP A 1 119 ? -5.985 -7.037 0.674 1.00 83.44 119 TRP A O 1
ATOM 993 N N . MET A 1 120 ? -7.465 -7.467 2.289 1.00 81.75 120 MET A N 1
ATOM 994 C CA . MET A 1 120 ? -6.781 -8.673 2.767 1.00 81.75 120 MET A CA 1
ATOM 995 C C . MET A 1 120 ? -6.622 -9.753 1.683 1.00 81.75 120 MET A C 1
ATOM 997 O O . MET A 1 120 ? -5.559 -10.372 1.572 1.00 81.75 120 MET A O 1
ATOM 1001 N N . VAL A 1 121 ? -7.634 -9.951 0.832 1.00 82.19 121 VAL A N 1
ATOM 1002 C CA . VAL A 1 121 ? -7.542 -10.883 -0.310 1.00 82.19 121 VAL A CA 1
ATOM 1003 C C . VAL A 1 121 ? -6.517 -10.394 -1.343 1.00 82.19 121 VAL A C 1
ATOM 1005 O O . VAL A 1 121 ? -5.732 -11.185 -1.880 1.00 82.19 121 VAL A O 1
ATOM 1008 N N . ASN A 1 122 ? -6.466 -9.082 -1.589 1.00 82.75 122 ASN A N 1
ATOM 1009 C CA . ASN A 1 122 ? -5.472 -8.473 -2.474 1.00 82.75 122 ASN A CA 1
ATOM 1010 C C . ASN A 1 122 ? -4.034 -8.626 -1.937 1.00 82.75 122 ASN A C 1
ATOM 1012 O O . ASN A 1 122 ? -3.127 -8.988 -2.695 1.00 82.75 122 ASN A O 1
ATOM 1016 N N . VAL A 1 123 ? -3.832 -8.417 -0.632 1.00 82.56 123 VAL A N 1
ATOM 1017 C CA . VAL A 1 123 ? -2.533 -8.608 0.033 1.00 82.56 123 VAL A CA 1
ATOM 1018 C C . VAL A 1 123 ? -2.077 -10.056 -0.094 1.00 82.56 123 VAL A C 1
ATOM 1020 O O . VAL A 1 123 ? -0.937 -10.299 -0.478 1.00 82.56 123 VAL A O 1
ATOM 1023 N N . SER A 1 124 ? -2.969 -11.023 0.134 1.00 83.69 124 SER A N 1
ATOM 1024 C CA . SER A 1 124 ? -2.625 -12.438 -0.026 1.00 83.69 124 SER A CA 1
ATOM 1025 C C . SER A 1 124 ? -2.192 -12.775 -1.456 1.00 83.69 124 SER A C 1
ATOM 1027 O O . SER A 1 124 ? -1.167 -13.422 -1.660 1.00 83.69 124 SER A O 1
ATOM 1029 N N . SER A 1 125 ? -2.900 -12.258 -2.465 1.00 82.38 125 SER A N 1
ATOM 1030 C CA . SER A 1 125 ? -2.519 -12.453 -3.874 1.00 82.38 125 SER A CA 1
ATOM 1031 C C . SER A 1 125 ? -1.121 -11.897 -4.177 1.00 82.38 125 SER A C 1
ATOM 1033 O O . SER A 1 125 ? -0.367 -12.479 -4.952 1.00 82.38 125 SER A O 1
ATOM 1035 N N . SER A 1 126 ? -0.743 -10.800 -3.517 1.00 78.62 126 SER A N 1
ATOM 1036 C CA . SER A 1 126 ? 0.587 -10.193 -3.641 1.00 78.62 126 SER A CA 1
ATOM 1037 C C . SER A 1 126 ? 1.709 -11.017 -2.995 1.00 78.62 126 SER A C 1
ATOM 1039 O O . SER A 1 126 ? 2.873 -10.736 -3.261 1.00 78.62 126 SER A O 1
ATOM 1041 N N . ILE A 1 127 ? 1.384 -12.036 -2.191 1.00 84.00 127 ILE A N 1
ATOM 1042 C CA . ILE A 1 127 ? 2.342 -13.010 -1.642 1.00 84.00 127 ILE A CA 1
ATOM 1043 C C . ILE A 1 127 ? 2.478 -14.210 -2.590 1.00 84.00 127 ILE A C 1
ATOM 1045 O O . ILE A 1 127 ? 3.591 -14.639 -2.894 1.00 84.00 127 ILE A O 1
ATOM 1049 N N . TRP A 1 128 ? 1.355 -14.734 -3.095 1.00 84.12 128 TRP A N 1
ATOM 1050 C CA . TRP A 1 128 ? 1.349 -15.934 -3.939 1.00 84.12 128 TRP A CA 1
ATOM 1051 C C . TRP A 1 128 ? 1.986 -15.724 -5.314 1.00 84.12 128 TRP A C 1
ATOM 1053 O O . TRP A 1 128 ? 2.659 -16.627 -5.805 1.00 84.12 128 TRP A O 1
ATOM 1063 N N . ILE A 1 129 ? 1.817 -14.546 -5.926 1.00 82.44 129 ILE A N 1
ATOM 1064 C CA . ILE A 1 129 ? 2.378 -14.251 -7.256 1.00 82.44 129 ILE A CA 1
ATOM 1065 C C . ILE A 1 129 ? 3.924 -14.292 -7.235 1.00 82.44 129 ILE A C 1
ATOM 1067 O O . ILE A 1 129 ? 4.500 -15.082 -7.989 1.00 82.44 129 ILE A O 1
ATOM 1071 N N . PRO A 1 130 ? 4.630 -13.552 -6.349 1.00 83.25 130 PRO A N 1
ATOM 1072 C CA . PRO A 1 130 ? 6.084 -13.671 -6.234 1.00 83.25 130 PRO A CA 1
ATOM 1073 C C . PRO A 1 130 ? 6.547 -15.070 -5.823 1.00 83.25 130 PRO A C 1
ATOM 1075 O O . PRO A 1 130 ? 7.566 -15.536 -6.325 1.00 83.25 130 PRO A O 1
ATOM 1078 N N . LEU A 1 131 ? 5.800 -15.760 -4.951 1.00 86.06 131 LEU A N 1
ATOM 1079 C CA . LEU A 1 131 ? 6.136 -17.123 -4.530 1.00 86.06 131 LEU A CA 1
ATOM 1080 C C . LEU A 1 131 ? 6.060 -18.115 -5.698 1.00 86.06 131 LEU A C 1
ATOM 1082 O O . LEU A 1 131 ? 6.967 -18.926 -5.870 1.00 86.06 131 LEU A O 1
ATOM 1086 N N . SER A 1 132 ? 5.024 -18.025 -6.540 1.00 86.00 132 SER A N 1
ATOM 1087 C CA . SER A 1 132 ? 4.937 -18.825 -7.766 1.00 86.00 132 SER A CA 1
ATOM 1088 C C . SER A 1 132 ? 6.120 -18.540 -8.680 1.00 86.00 132 SER A C 1
ATOM 1090 O O . SER A 1 132 ? 6.705 -19.474 -9.218 1.00 86.00 132 SER A O 1
ATOM 1092 N N . ASN A 1 133 ? 6.472 -17.267 -8.860 1.00 84.38 133 ASN A N 1
ATOM 1093 C CA . ASN A 1 133 ? 7.599 -16.898 -9.704 1.00 84.38 133 ASN A CA 1
ATOM 1094 C C . ASN A 1 133 ? 8.932 -17.430 -9.148 1.00 84.38 133 ASN A C 1
ATOM 1096 O O . ASN A 1 133 ? 9.763 -17.906 -9.911 1.00 84.38 133 ASN A O 1
ATOM 1100 N N . ALA A 1 134 ? 9.112 -17.414 -7.824 1.00 86.62 134 ALA A N 1
ATOM 1101 C CA . ALA A 1 134 ? 10.307 -17.936 -7.163 1.00 86.62 134 ALA A CA 1
ATOM 1102 C C . ALA A 1 134 ? 10.437 -19.467 -7.270 1.00 86.62 134 ALA A C 1
ATOM 1104 O O . ALA A 1 134 ? 11.544 -19.968 -7.434 1.00 86.62 134 ALA A O 1
ATOM 1105 N N . ILE A 1 135 ? 9.326 -20.208 -7.188 1.00 87.50 135 ILE A N 1
ATOM 1106 C CA . ILE A 1 135 ? 9.332 -21.681 -7.232 1.00 87.50 135 ILE A CA 1
ATOM 1107 C C . ILE A 1 135 ? 9.362 -22.204 -8.675 1.00 87.50 135 ILE A C 1
ATOM 1109 O O . ILE A 1 135 ? 10.114 -23.123 -8.985 1.00 87.50 135 ILE A O 1
ATOM 1113 N N . PHE A 1 136 ? 8.536 -21.640 -9.559 1.00 85.50 136 PHE A N 1
ATOM 1114 C CA . PHE A 1 136 ? 8.310 -22.164 -10.912 1.00 85.50 136 PHE A CA 1
ATOM 1115 C C . PHE A 1 136 ? 9.022 -21.365 -12.011 1.00 85.50 136 PHE A C 1
ATOM 1117 O O . PHE A 1 136 ? 8.882 -21.692 -13.189 1.00 85.50 136 PHE A O 1
ATOM 1124 N N . GLY A 1 137 ? 9.743 -20.296 -11.659 1.00 81.50 137 GLY A N 1
ATOM 1125 C CA . GLY A 1 137 ? 10.441 -19.416 -12.607 1.00 81.50 137 GLY A CA 1
ATOM 1126 C C . GLY A 1 137 ? 9.521 -18.575 -13.502 1.00 81.50 137 GLY A C 1
ATOM 1127 O O . GLY A 1 137 ? 10.006 -17.828 -14.348 1.00 81.50 137 GLY A O 1
ATOM 1128 N N . LYS A 1 138 ? 8.199 -18.708 -13.345 1.00 82.69 138 LYS A N 1
ATOM 1129 C CA . LYS A 1 138 ? 7.166 -17.923 -14.027 1.00 82.69 138 LYS A CA 1
ATOM 1130 C C . LYS A 1 138 ? 5.924 -17.806 -13.148 1.00 82.69 138 LYS A C 1
ATOM 1132 O O . LYS A 1 138 ? 5.677 -18.653 -12.284 1.00 82.69 138 LYS A O 1
ATOM 1137 N N . ASP A 1 139 ? 5.109 -16.785 -13.394 1.00 83.31 139 ASP A N 1
ATOM 1138 C CA . ASP A 1 139 ? 3.797 -16.683 -12.759 1.00 83.31 139 ASP A CA 1
ATOM 1139 C C . ASP A 1 139 ? 2.867 -17.785 -13.297 1.00 83.31 139 ASP A C 1
ATOM 1141 O O . ASP A 1 139 ? 2.477 -17.792 -14.465 1.00 83.31 139 ASP A O 1
ATOM 1145 N N . THR A 1 140 ? 2.545 -18.755 -12.441 1.00 83.12 140 THR A N 1
ATOM 1146 C CA . THR A 1 140 ? 1.612 -19.853 -12.734 1.00 83.12 140 THR A CA 1
ATOM 1147 C C . THR A 1 140 ? 0.287 -19.684 -12.006 1.00 83.12 140 THR A C 1
ATOM 1149 O O . THR A 1 140 ? -0.606 -20.513 -12.178 1.00 83.12 140 THR A O 1
ATOM 1152 N N . THR A 1 141 ? 0.105 -18.601 -11.243 1.00 83.25 141 THR A N 1
ATOM 1153 C CA . THR A 1 141 ? -1.103 -18.391 -10.433 1.00 83.25 141 THR A CA 1
ATOM 1154 C C . THR A 1 141 ? -2.373 -18.334 -11.282 1.00 83.25 141 THR A C 1
ATOM 1156 O O . THR A 1 141 ? -3.423 -18.799 -10.849 1.00 83.25 141 THR A O 1
ATOM 1159 N N . SER A 1 142 ? -2.275 -17.866 -12.532 1.00 79.69 142 SER A N 1
ATOM 1160 C CA . SER A 1 142 ? -3.380 -17.879 -13.503 1.00 79.69 142 SER A CA 1
ATOM 1161 C C . SER A 1 142 ? -3.757 -19.273 -14.027 1.00 79.69 142 SER A C 1
ATOM 1163 O O . SER A 1 142 ? -4.801 -19.419 -14.656 1.00 79.69 142 SER A O 1
ATOM 1165 N N . THR A 1 143 ? -2.930 -20.294 -13.791 1.00 81.19 143 THR A N 1
ATOM 1166 C CA . THR A 1 143 ? -3.176 -21.686 -14.223 1.00 81.19 143 THR A CA 1
ATOM 1167 C C . THR A 1 143 ? -3.682 -22.583 -13.099 1.00 81.19 143 THR A C 1
ATOM 1169 O O . THR A 1 143 ? -4.120 -23.705 -13.351 1.00 81.19 143 THR A O 1
ATOM 1172 N N . TRP A 1 144 ? -3.639 -22.108 -11.854 1.00 82.62 144 TRP A N 1
ATOM 1173 C CA . TRP A 1 144 ? -4.061 -22.900 -10.709 1.00 82.62 144 TRP A CA 1
ATOM 1174 C C . TRP A 1 144 ? -5.576 -23.072 -10.725 1.00 82.62 144 TRP A C 1
ATOM 1176 O O . TRP A 1 144 ? -6.327 -22.102 -10.773 1.00 82.62 144 TRP A O 1
ATOM 1186 N N . SER A 1 145 ? -6.019 -24.323 -10.659 1.00 83.00 145 SER A N 1
ATOM 1187 C CA . SER A 1 145 ? -7.417 -24.664 -10.426 1.00 83.00 145 SER A CA 1
ATOM 1188 C C . SER A 1 145 ? -7.478 -25.632 -9.253 1.00 83.00 145 SER A C 1
ATOM 1190 O O . SER A 1 145 ? -6.941 -26.736 -9.298 1.00 83.00 145 SER A O 1
ATOM 1192 N N . LEU A 1 146 ? -8.084 -25.184 -8.157 1.00 78.69 146 LEU A N 1
ATOM 1193 C CA . LEU A 1 146 ? -8.370 -26.022 -6.993 1.00 78.69 146 LEU A CA 1
ATOM 1194 C C . LEU A 1 146 ? -9.868 -26.315 -6.970 1.00 78.69 146 LEU A C 1
ATOM 1196 O O . LEU A 1 146 ? -10.675 -25.398 -7.109 1.00 78.69 146 LEU A O 1
ATOM 1200 N N . PHE A 1 147 ? -10.241 -27.584 -6.797 1.00 79.00 147 PHE A N 1
ATOM 1201 C CA . PHE A 1 147 ? -11.642 -28.022 -6.688 1.00 79.00 147 PHE A CA 1
ATOM 1202 C C . PHE A 1 147 ? -12.540 -27.609 -7.875 1.00 79.00 147 PHE A C 1
ATOM 1204 O O . PHE A 1 147 ? -13.726 -27.349 -7.698 1.00 79.00 147 PHE A O 1
ATOM 1211 N N . GLY A 1 148 ? -11.979 -27.511 -9.087 1.00 80.12 148 GLY A N 1
ATOM 1212 C CA . GLY A 1 148 ? -12.711 -27.083 -10.290 1.00 80.12 148 GLY A CA 1
ATOM 1213 C C . GLY A 1 148 ? -12.987 -25.575 -10.378 1.00 80.12 148 GLY A C 1
ATOM 1214 O O . GLY A 1 148 ? -13.692 -25.133 -11.284 1.00 80.12 148 GLY A O 1
ATOM 1215 N N . LEU A 1 149 ? -12.438 -24.771 -9.463 1.00 85.31 149 LEU A N 1
ATOM 1216 C CA . LEU A 1 149 ? -12.560 -23.313 -9.480 1.00 85.31 149 LEU A CA 1
ATOM 1217 C C . LEU A 1 149 ? -11.600 -22.677 -10.495 1.00 85.31 149 LEU A C 1
ATOM 1219 O O . LEU A 1 149 ? -10.499 -23.178 -10.734 1.00 85.31 149 LEU A O 1
ATOM 1223 N N . LYS A 1 150 ? -12.003 -21.533 -11.065 1.00 84.62 150 LYS A N 1
ATOM 1224 C CA . LYS A 1 150 ? -11.132 -20.714 -11.927 1.00 84.62 150 LYS A CA 1
ATOM 1225 C C . LYS A 1 150 ? -10.009 -20.080 -11.100 1.00 84.62 150 LYS A C 1
ATOM 1227 O O . LYS A 1 150 ? -10.198 -19.801 -9.917 1.00 84.62 150 LYS A O 1
ATOM 1232 N N . ALA A 1 151 ? -8.896 -19.732 -11.742 1.00 83.50 151 ALA A N 1
ATOM 1233 C CA . ALA A 1 151 ? -7.709 -19.185 -11.079 1.00 83.50 151 ALA A CA 1
ATOM 1234 C C . ALA A 1 151 ? -7.983 -18.018 -10.114 1.00 83.50 151 ALA A C 1
ATOM 1236 O O . ALA A 1 151 ? -7.515 -18.029 -8.978 1.00 83.50 151 ALA A O 1
ATOM 1237 N N . THR A 1 152 ? -8.817 -17.048 -10.498 1.00 84.62 152 THR A N 1
ATOM 1238 C CA . THR A 1 152 ? -9.182 -15.920 -9.621 1.00 84.62 152 THR A CA 1
ATOM 1239 C C . THR A 1 152 ? -9.921 -16.370 -8.357 1.00 84.62 152 THR A C 1
ATOM 1241 O O . THR A 1 152 ? -9.677 -15.849 -7.272 1.00 84.62 152 THR A O 1
ATOM 1244 N N . GLN A 1 153 ? -10.808 -17.359 -8.478 1.00 85.88 153 GLN A N 1
ATOM 1245 C CA . GLN A 1 153 ? -11.552 -17.914 -7.344 1.00 85.88 153 GLN A CA 1
ATOM 1246 C C . GLN A 1 153 ? -10.637 -18.759 -6.453 1.00 85.88 153 GLN A C 1
ATOM 1248 O O . GLN A 1 153 ? -10.743 -18.698 -5.230 1.00 85.88 153 GLN A O 1
ATOM 1253 N N . THR A 1 154 ? -9.699 -19.496 -7.054 1.00 87.12 154 THR A N 1
ATOM 1254 C CA . THR A 1 154 ? -8.664 -20.240 -6.333 1.00 87.12 154 THR A CA 1
ATOM 1255 C C . THR A 1 154 ? -7.757 -19.311 -5.521 1.00 87.12 154 THR A C 1
ATOM 1257 O O . THR A 1 154 ? -7.538 -19.568 -4.339 1.00 87.12 154 THR A O 1
ATOM 1260 N N . LEU A 1 155 ? -7.305 -18.191 -6.094 1.00 85.56 155 LEU A N 1
ATOM 1261 C CA . LEU A 1 155 ? -6.549 -17.171 -5.357 1.00 85.56 155 LEU A CA 1
ATOM 1262 C C . LEU A 1 155 ? -7.377 -16.522 -4.243 1.00 85.56 155 LEU A C 1
ATOM 1264 O O . LEU A 1 155 ? -6.856 -16.285 -3.155 1.00 85.56 155 LEU A O 1
ATOM 1268 N N . GLY A 1 156 ? -8.673 -16.297 -4.476 1.00 86.38 156 GLY A N 1
ATOM 1269 C CA . GLY A 1 156 ? -9.598 -15.841 -3.438 1.00 86.38 156 GLY A CA 1
ATOM 1270 C C . GLY A 1 156 ? -9.678 -16.814 -2.258 1.00 86.38 156 GLY A C 1
ATOM 1271 O O . GLY A 1 156 ? -9.571 -16.395 -1.107 1.00 86.38 156 GLY A O 1
ATOM 1272 N N . LEU A 1 157 ? -9.791 -18.118 -2.534 1.00 87.94 157 LEU A N 1
ATOM 1273 C CA . LEU A 1 157 ? -9.832 -19.162 -1.507 1.00 87.94 157 LEU A CA 1
ATOM 1274 C C . LEU A 1 157 ? -8.515 -19.255 -0.722 1.00 87.94 157 LEU A C 1
ATOM 1276 O O . LEU A 1 157 ? -8.538 -19.296 0.508 1.00 87.94 157 LEU A O 1
ATOM 1280 N N . LEU A 1 158 ? -7.372 -19.225 -1.415 1.00 88.00 158 LEU A N 1
ATOM 1281 C CA . LEU A 1 158 ? -6.052 -19.152 -0.776 1.00 88.00 158 LEU A CA 1
ATOM 1282 C C . LEU A 1 158 ? -5.911 -17.887 0.084 1.00 88.00 158 LEU A C 1
ATOM 1284 O O . LEU A 1 158 ? -5.329 -17.939 1.167 1.00 88.00 158 LEU A O 1
ATOM 1288 N N . GLY A 1 159 ? -6.509 -16.776 -0.352 1.00 87.50 159 GLY A N 1
ATOM 1289 C CA . GLY A 1 159 ? -6.622 -15.544 0.422 1.00 87.50 159 GLY A CA 1
ATOM 1290 C C . GLY A 1 159 ? -7.370 -15.722 1.736 1.00 87.50 159 GLY A C 1
ATOM 1291 O O . GLY A 1 159 ? -6.886 -15.299 2.783 1.00 87.50 159 GLY A O 1
ATOM 1292 N N . VAL A 1 160 ? -8.514 -16.406 1.713 1.00 88.50 160 VAL A N 1
ATOM 1293 C CA . VAL A 1 160 ? -9.280 -16.706 2.932 1.00 88.50 160 VAL A CA 1
ATOM 1294 C C . VAL A 1 160 ? -8.473 -17.592 3.888 1.00 88.50 160 VAL A C 1
ATOM 1296 O O . VAL A 1 160 ? -8.407 -17.295 5.082 1.00 88.50 160 VAL A O 1
ATOM 1299 N N . ILE A 1 161 ? -7.804 -18.632 3.378 1.00 89.25 161 ILE A N 1
ATOM 1300 C CA . ILE A 1 161 ? -6.939 -19.517 4.184 1.00 89.25 161 ILE A CA 1
ATOM 1301 C C . ILE A 1 161 ? -5.796 -18.721 4.830 1.00 89.25 161 ILE A C 1
ATOM 1303 O O . ILE A 1 161 ? -5.506 -18.889 6.019 1.00 89.25 161 ILE A O 1
ATOM 1307 N N . TRP A 1 162 ? -5.183 -17.807 4.075 1.00 85.75 162 TRP A N 1
ATOM 1308 C CA . TRP A 1 162 ? -4.141 -16.920 4.581 1.00 85.75 162 TRP A CA 1
ATOM 1309 C C . TRP A 1 162 ? -4.652 -16.020 5.711 1.00 85.75 162 TRP A C 1
ATOM 1311 O O . TRP A 1 162 ? -4.028 -15.950 6.767 1.00 85.75 162 TRP A O 1
ATOM 1321 N N . VAL A 1 163 ? -5.817 -15.388 5.540 1.00 86.56 163 VAL A N 1
ATOM 1322 C CA . VAL A 1 163 ? -6.421 -14.537 6.579 1.00 86.56 163 VAL A CA 1
ATOM 1323 C C . VAL A 1 163 ? -6.708 -15.330 7.853 1.00 86.56 163 VAL A C 1
ATOM 1325 O O . VAL A 1 163 ? -6.418 -14.844 8.948 1.00 86.56 163 VAL A O 1
ATOM 1328 N N . ILE A 1 164 ? -7.219 -16.560 7.737 1.00 88.62 164 ILE A N 1
ATOM 1329 C CA . ILE A 1 164 ? -7.436 -17.444 8.893 1.00 88.62 164 ILE A CA 1
ATOM 1330 C C . ILE A 1 164 ? -6.106 -17.740 9.590 1.00 88.62 164 ILE A C 1
ATOM 1332 O O . ILE A 1 164 ? -6.018 -17.640 10.812 1.00 88.62 164 ILE A O 1
ATOM 1336 N N . THR A 1 165 ? -5.058 -18.032 8.820 1.00 85.00 165 THR A N 1
ATOM 1337 C CA . THR A 1 165 ? -3.714 -18.303 9.350 1.00 85.00 165 THR A CA 1
ATOM 1338 C C . THR A 1 165 ? -3.152 -17.101 10.107 1.00 85.00 165 THR A C 1
ATOM 1340 O O . THR A 1 165 ? -2.710 -17.235 11.247 1.00 85.00 165 THR A O 1
ATOM 1343 N N . VAL A 1 166 ? -3.224 -15.904 9.518 1.00 82.81 166 VAL A N 1
ATOM 1344 C CA . VAL A 1 166 ? -2.772 -14.662 10.164 1.00 82.81 166 VAL A CA 1
ATOM 1345 C C . VAL A 1 166 ? -3.581 -14.382 11.428 1.00 82.81 166 VAL A C 1
ATOM 1347 O O . VAL A 1 166 ? -3.008 -14.043 12.460 1.00 82.81 166 VAL A O 1
ATOM 1350 N N . THR A 1 167 ? -4.898 -14.587 11.386 1.00 86.00 167 THR A N 1
ATOM 1351 C CA . THR A 1 167 ? -5.778 -14.404 12.551 1.00 86.00 167 THR A CA 1
ATOM 1352 C C . THR A 1 167 ? -5.444 -15.397 13.667 1.00 86.00 167 THR A C 1
ATOM 1354 O O . THR A 1 167 ? -5.415 -15.031 14.843 1.00 86.00 167 THR A O 1
ATOM 1357 N N . TYR A 1 168 ? -5.135 -16.646 13.316 1.00 84.69 168 TYR A N 1
ATOM 1358 C CA . TYR A 1 168 ? -4.714 -17.673 14.264 1.00 84.69 168 TYR A CA 1
ATOM 1359 C C . TYR A 1 168 ? -3.388 -17.312 14.944 1.00 84.69 168 TYR A C 1
ATOM 1361 O O . TYR A 1 168 ? -3.290 -17.364 16.173 1.00 84.69 168 TYR A O 1
ATOM 1369 N N . ILE A 1 169 ? -2.390 -16.879 14.164 1.00 81.31 169 ILE A N 1
ATOM 1370 C CA . ILE A 1 169 ? -1.097 -16.414 14.686 1.00 81.31 169 ILE A CA 1
ATOM 1371 C C . ILE A 1 169 ? -1.298 -15.189 15.583 1.00 81.31 169 ILE A C 1
ATOM 1373 O O . ILE A 1 169 ? -0.717 -15.117 16.666 1.00 81.31 169 ILE A O 1
ATOM 1377 N N . ALA A 1 170 ? -2.164 -14.256 15.176 1.00 77.88 170 ALA A N 1
ATOM 1378 C CA . ALA A 1 170 ? -2.482 -13.072 15.964 1.00 77.88 170 ALA A CA 1
ATOM 1379 C C . ALA A 1 170 ? -3.166 -13.416 17.300 1.00 77.88 170 ALA A C 1
ATOM 1381 O O . ALA A 1 170 ? -2.962 -12.728 18.299 1.00 77.88 170 ALA A O 1
ATOM 1382 N N . SER A 1 171 ? -3.922 -14.515 17.342 1.00 82.00 171 SER A N 1
ATOM 1383 C CA . SER A 1 171 ? -4.615 -14.985 18.546 1.00 82.00 171 SER A CA 1
ATOM 1384 C C . SER A 1 171 ? -3.683 -15.640 19.580 1.00 82.00 171 SER A C 1
ATOM 1386 O O . SER A 1 171 ? -4.057 -15.746 20.743 1.00 82.00 171 SER A O 1
ATOM 1388 N N . HIS A 1 172 ? -2.459 -16.036 19.205 1.00 74.88 172 HIS A N 1
ATOM 1389 C CA . HIS A 1 172 ? -1.484 -16.699 20.093 1.00 74.88 172 HIS A CA 1
ATOM 1390 C C . HIS A 1 172 ? -0.604 -15.728 20.910 1.00 74.88 172 HIS A C 1
ATOM 1392 O O . HIS A 1 172 ? 0.401 -16.125 21.502 1.00 74.88 172 HIS A O 1
ATOM 1398 N N . GLY A 1 173 ? -0.995 -14.453 20.987 1.00 65.31 173 GLY A N 1
ATOM 1399 C CA . GLY A 1 173 ? -0.384 -13.457 21.864 1.00 65.31 173 GLY A CA 1
ATOM 1400 C C . GLY A 1 173 ? 0.693 -12.584 21.207 1.00 65.31 173 GLY A C 1
ATOM 1401 O O . GLY A 1 173 ? 1.296 -12.904 20.182 1.00 65.31 173 GLY A O 1
ATOM 1402 N N . LEU A 1 174 ? 0.950 -11.438 21.842 1.00 59.19 174 LEU A N 1
ATOM 1403 C CA . LEU A 1 174 ? 1.734 -10.323 21.289 1.00 59.19 174 LEU A CA 1
ATOM 1404 C C . LEU A 1 174 ? 3.205 -10.654 20.978 1.00 59.19 174 LEU A C 1
ATOM 1406 O O . LEU A 1 174 ? 3.804 -10.015 20.113 1.00 59.19 174 LEU A O 1
ATOM 1410 N N . LYS A 1 175 ? 3.801 -11.654 21.644 1.00 68.00 175 LYS A N 1
ATOM 1411 C CA . LYS A 1 175 ? 5.213 -12.029 21.429 1.00 68.00 175 LYS A CA 1
ATOM 1412 C C . LYS A 1 175 ? 5.472 -12.565 20.017 1.00 68.00 175 LYS A C 1
ATOM 1414 O O . LYS A 1 175 ? 6.468 -12.182 19.405 1.00 68.00 175 LYS A O 1
ATOM 1419 N N . SER A 1 176 ? 4.576 -13.397 19.483 1.00 60.91 176 SER A N 1
ATOM 1420 C CA . SER A 1 176 ? 4.710 -13.949 18.127 1.00 60.91 176 SER A CA 1
ATOM 1421 C C . SER A 1 176 ? 4.534 -12.869 17.061 1.00 60.91 176 SER A C 1
ATOM 1423 O O . SER A 1 176 ? 5.327 -12.798 16.124 1.00 60.91 176 SER A O 1
ATOM 1425 N N . ILE A 1 177 ? 3.564 -11.967 17.254 1.00 65.19 177 ILE A N 1
ATOM 1426 C CA . ILE A 1 177 ? 3.343 -10.817 16.365 1.00 65.19 177 ILE A CA 1
ATOM 1427 C C . ILE A 1 177 ? 4.583 -9.919 16.344 1.00 65.19 177 ILE A C 1
ATOM 1429 O O . ILE A 1 177 ? 5.060 -9.558 15.275 1.00 65.19 177 ILE A O 1
ATOM 1433 N N . SER A 1 178 ? 5.144 -9.594 17.512 1.00 61.22 178 SER A N 1
ATOM 1434 C CA . SER A 1 178 ? 6.305 -8.702 17.609 1.00 61.22 178 SER A CA 1
ATOM 1435 C C . SER A 1 178 ? 7.531 -9.248 16.867 1.00 61.22 178 SER A C 1
ATOM 1437 O O . SER A 1 178 ? 8.197 -8.501 16.154 1.00 61.22 178 SER A O 1
ATOM 1439 N N . LYS A 1 179 ? 7.795 -10.561 16.952 1.00 68.56 179 LYS A N 1
ATOM 1440 C CA . LYS A 1 179 ? 8.928 -11.197 16.257 1.00 68.56 179 LYS A CA 1
ATOM 1441 C C . LYS A 1 179 ? 8.756 -11.231 14.736 1.00 68.56 179 LYS A C 1
ATOM 1443 O O . LYS A 1 179 ? 9.719 -11.016 14.008 1.00 68.56 179 LYS A O 1
ATOM 1448 N N . VAL A 1 180 ? 7.549 -11.510 14.246 1.00 68.38 180 VAL A N 1
ATOM 1449 C CA . VAL A 1 180 ? 7.271 -11.511 12.799 1.00 68.38 180 VAL A CA 1
ATOM 1450 C C . VAL A 1 180 ? 7.334 -10.086 12.248 1.00 68.38 180 VAL A C 1
ATOM 1452 O O . VAL A 1 180 ? 7.982 -9.832 11.232 1.00 68.38 180 VAL A O 1
ATOM 1455 N N . THR A 1 181 ? 6.723 -9.138 12.958 1.00 68.50 181 THR A N 1
ATOM 1456 C CA . THR A 1 181 ? 6.703 -7.726 12.572 1.00 68.50 181 THR A CA 1
ATOM 1457 C C . THR A 1 181 ? 8.087 -7.087 12.645 1.00 68.50 181 THR A C 1
ATOM 1459 O O . THR A 1 181 ? 8.377 -6.228 11.820 1.00 68.50 181 THR A O 1
ATOM 1462 N N . SER A 1 182 ? 8.971 -7.493 13.565 1.00 67.75 182 SER A N 1
ATOM 1463 C CA . SER A 1 182 ? 10.327 -6.932 13.631 1.00 67.75 182 SER A CA 1
ATOM 1464 C C . SER A 1 182 ? 11.161 -7.296 12.401 1.00 67.75 182 SER A C 1
ATOM 1466 O O . SER A 1 182 ? 11.769 -6.413 11.803 1.00 67.75 182 SER A O 1
ATOM 1468 N N . VAL A 1 183 ? 11.121 -8.559 11.964 1.00 73.81 183 VAL A N 1
ATOM 1469 C CA . VAL A 1 183 ? 11.818 -9.016 10.749 1.00 73.81 183 VAL A CA 1
ATOM 1470 C C . VAL A 1 183 ? 11.236 -8.346 9.502 1.00 73.81 183 VAL A C 1
ATOM 1472 O O . VAL A 1 183 ? 11.985 -7.823 8.674 1.00 73.81 183 VAL A O 1
ATOM 1475 N N . GLY A 1 184 ? 9.903 -8.300 9.390 1.00 69.69 184 GLY A N 1
ATOM 1476 C CA . GLY A 1 184 ? 9.230 -7.605 8.290 1.00 69.69 184 GLY A CA 1
ATOM 1477 C C . GLY A 1 184 ? 9.549 -6.107 8.262 1.00 69.69 184 GLY A C 1
ATOM 1478 O O . GLY A 1 184 ? 9.862 -5.559 7.209 1.00 69.69 184 GLY A O 1
ATOM 1479 N N . GLY A 1 185 ? 9.552 -5.452 9.424 1.00 67.88 185 GLY A N 1
ATOM 1480 C CA . GLY A 1 185 ? 9.874 -4.034 9.569 1.00 67.88 185 GLY A CA 1
ATOM 1481 C C . GLY A 1 185 ? 11.296 -3.698 9.120 1.00 67.88 185 GLY A C 1
ATOM 1482 O O . GLY A 1 185 ? 11.486 -2.719 8.403 1.00 67.88 185 GLY A O 1
ATOM 1483 N N . THR A 1 186 ? 12.287 -4.530 9.458 1.00 71.00 186 THR A N 1
ATOM 1484 C CA . THR A 1 186 ? 13.670 -4.349 8.985 1.00 71.00 186 THR A CA 1
ATOM 1485 C C . THR A 1 186 ? 13.772 -4.458 7.464 1.00 71.00 186 THR A C 1
ATOM 1487 O O . THR A 1 186 ? 14.422 -3.620 6.839 1.00 71.00 186 THR A O 1
ATOM 1490 N N . ALA A 1 187 ? 13.096 -5.436 6.852 1.00 73.88 187 ALA A N 1
ATOM 1491 C CA . ALA A 1 187 ? 13.077 -5.588 5.396 1.00 73.88 187 ALA A CA 1
ATOM 1492 C C . ALA A 1 187 ? 12.434 -4.378 4.699 1.00 73.88 187 ALA A C 1
ATOM 1494 O O . ALA A 1 187 ? 12.932 -3.898 3.678 1.00 73.88 187 ALA A O 1
ATOM 1495 N N . VAL A 1 188 ? 11.360 -3.835 5.279 1.00 70.81 188 VAL A N 1
ATOM 1496 C CA . VAL A 1 188 ? 10.718 -2.630 4.753 1.00 70.81 188 VAL A CA 1
ATOM 1497 C C . VAL A 1 188 ? 11.641 -1.419 4.880 1.00 70.81 188 VAL A C 1
ATOM 1499 O O . VAL A 1 188 ? 11.816 -0.708 3.897 1.00 70.81 188 VAL A O 1
ATOM 1502 N N . ILE A 1 189 ? 12.298 -1.210 6.025 1.00 74.56 189 ILE A N 1
ATOM 1503 C CA . ILE A 1 189 ? 13.267 -0.111 6.198 1.00 74.56 189 ILE A CA 1
ATOM 1504 C C . ILE A 1 189 ? 14.394 -0.209 5.164 1.00 74.56 189 ILE A C 1
ATOM 1506 O O . ILE A 1 189 ? 14.713 0.786 4.518 1.00 74.56 189 ILE A O 1
ATOM 1510 N N . ALA A 1 190 ? 14.954 -1.403 4.953 1.00 79.00 190 ALA A N 1
ATOM 1511 C CA . ALA A 1 190 ? 15.975 -1.620 3.931 1.00 79.00 190 ALA A CA 1
ATOM 1512 C C . ALA A 1 190 ? 15.456 -1.267 2.527 1.00 79.00 190 ALA A C 1
ATOM 1514 O O . ALA A 1 190 ? 16.128 -0.563 1.777 1.00 79.00 190 ALA A O 1
ATOM 1515 N N . THR A 1 191 ? 14.230 -1.680 2.199 1.00 74.94 191 THR A N 1
ATOM 1516 C CA . THR A 1 191 ? 13.588 -1.360 0.914 1.00 74.94 191 THR A CA 1
ATOM 1517 C C . THR A 1 191 ? 13.395 0.147 0.736 1.00 74.94 191 THR A C 1
ATOM 1519 O O . THR A 1 191 ? 13.654 0.677 -0.345 1.00 74.94 191 THR A O 1
ATOM 1522 N N . VAL A 1 192 ? 12.981 0.856 1.792 1.00 76.25 192 VAL A N 1
ATOM 1523 C CA . VAL A 1 192 ? 12.820 2.318 1.775 1.00 76.25 192 VAL A CA 1
ATOM 1524 C C . VAL A 1 192 ? 14.155 3.009 1.542 1.00 76.25 192 VAL A C 1
ATOM 1526 O O . VAL A 1 192 ? 14.226 3.889 0.690 1.00 76.25 192 VAL A O 1
ATOM 1529 N N . ILE A 1 193 ? 15.212 2.587 2.242 1.00 81.44 193 ILE A N 1
ATOM 1530 C CA . ILE A 1 193 ? 16.558 3.143 2.063 1.00 81.44 193 ILE A CA 1
ATOM 1531 C C . ILE A 1 193 ? 17.025 2.931 0.623 1.00 81.44 193 ILE A C 1
ATOM 1533 O O . ILE A 1 193 ? 17.373 3.902 -0.037 1.00 81.44 193 ILE A O 1
ATOM 1537 N N . VAL A 1 194 ? 16.963 1.700 0.104 1.00 82.44 194 VAL A N 1
ATOM 1538 C CA . VAL A 1 194 ? 17.391 1.389 -1.271 1.00 82.44 194 VAL A CA 1
ATOM 1539 C C . VAL A 1 194 ? 16.612 2.219 -2.289 1.00 82.44 194 VAL A C 1
ATOM 1541 O O . VAL A 1 194 ? 17.207 2.843 -3.165 1.00 82.44 194 VAL A O 1
ATOM 1544 N N . THR A 1 195 ? 15.286 2.274 -2.155 1.00 75.94 195 THR A N 1
ATOM 1545 C CA . THR A 1 195 ? 14.430 3.026 -3.083 1.00 75.94 195 THR A CA 1
ATOM 1546 C C . THR A 1 195 ? 14.729 4.521 -3.021 1.00 75.94 195 THR A C 1
ATOM 1548 O O . THR A 1 195 ? 14.842 5.161 -4.063 1.00 75.94 195 THR A O 1
ATOM 1551 N N . ALA A 1 196 ? 14.908 5.078 -1.819 1.00 78.25 196 ALA A N 1
ATOM 1552 C CA . ALA A 1 196 ? 15.273 6.477 -1.641 1.00 78.25 196 ALA A CA 1
ATOM 1553 C C . ALA A 1 196 ? 16.651 6.769 -2.246 1.00 78.25 196 ALA A C 1
ATOM 1555 O O . ALA A 1 196 ? 16.778 7.724 -3.003 1.00 78.25 196 ALA A O 1
ATOM 1556 N N . THR A 1 197 ? 17.664 5.935 -1.992 1.00 83.31 197 THR A N 1
ATOM 1557 C CA . THR A 1 197 ? 19.006 6.100 -2.567 1.00 83.31 197 THR A CA 1
ATOM 1558 C C . THR A 1 197 ? 18.971 6.075 -4.091 1.00 83.31 197 THR A C 1
ATOM 1560 O O . THR A 1 197 ? 19.566 6.945 -4.717 1.00 83.31 197 THR A O 1
ATOM 1563 N N . VAL A 1 198 ? 18.240 5.137 -4.701 1.00 80.44 198 VAL A N 1
ATOM 1564 C CA . VAL A 1 198 ? 18.098 5.065 -6.165 1.00 80.44 198 VAL A CA 1
ATOM 1565 C C . VAL A 1 198 ? 17.337 6.276 -6.712 1.00 80.44 198 VAL A C 1
ATOM 1567 O O . VAL A 1 198 ? 17.723 6.824 -7.744 1.00 80.44 198 VAL A O 1
ATOM 1570 N N . ALA A 1 199 ? 16.279 6.726 -6.034 1.00 78.44 199 ALA A N 1
ATOM 1571 C CA . ALA A 1 199 ? 15.529 7.914 -6.437 1.00 78.44 199 ALA A CA 1
ATOM 1572 C C . ALA A 1 199 ? 16.395 9.182 -6.372 1.00 78.44 199 ALA A C 1
ATOM 1574 O O . ALA A 1 199 ? 16.451 9.935 -7.342 1.00 78.44 199 ALA A O 1
ATOM 1575 N N . PHE A 1 200 ? 17.118 9.381 -5.266 1.00 80.31 200 PHE A N 1
ATOM 1576 C CA . PHE A 1 200 ? 18.062 10.484 -5.111 1.00 80.31 200 PHE A CA 1
ATOM 1577 C C . PHE A 1 200 ? 19.185 10.409 -6.149 1.00 80.31 2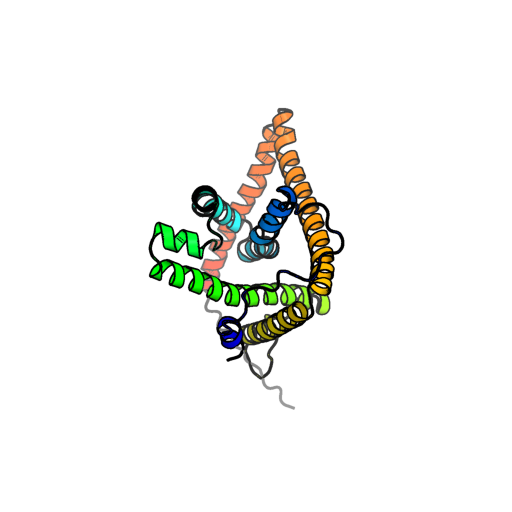00 PHE A C 1
ATOM 1579 O O . PHE A 1 200 ? 19.464 11.417 -6.786 1.00 80.31 200 PHE A O 1
ATOM 1586 N N . ALA A 1 201 ? 19.780 9.235 -6.379 1.00 79.00 201 ALA A N 1
ATOM 1587 C CA . ALA A 1 201 ? 20.823 9.060 -7.388 1.00 79.00 201 ALA A CA 1
ATOM 1588 C C . ALA A 1 201 ? 20.339 9.491 -8.780 1.00 79.00 201 ALA A C 1
ATOM 1590 O O . ALA A 1 201 ? 20.980 10.327 -9.405 1.00 79.00 201 ALA A O 1
ATOM 1591 N N . ASN A 1 202 ? 19.169 9.018 -9.224 1.00 75.06 202 ASN A N 1
ATOM 1592 C CA . ASN A 1 202 ? 18.601 9.412 -10.519 1.00 75.06 202 ASN A CA 1
ATOM 1593 C C . ASN A 1 202 ? 18.283 10.913 -10.600 1.00 75.06 202 ASN A C 1
ATOM 1595 O O . ASN A 1 202 ? 18.517 11.539 -11.631 1.00 75.06 202 ASN A O 1
ATOM 1599 N N . PHE A 1 203 ? 17.773 11.505 -9.518 1.00 76.19 203 PHE A N 1
ATOM 1600 C CA . PHE A 1 203 ? 17.503 12.942 -9.451 1.00 76.19 203 PHE A CA 1
ATOM 1601 C C . PHE A 1 203 ? 18.790 13.772 -9.583 1.00 76.19 203 PHE A C 1
ATOM 1603 O O . PHE A 1 203 ? 18.836 14.717 -10.370 1.00 76.19 203 PHE A O 1
ATOM 1610 N N . PHE A 1 204 ? 19.859 13.384 -8.879 1.00 72.25 204 PHE A N 1
ATOM 1611 C CA . PHE A 1 204 ? 21.168 14.031 -8.984 1.00 72.25 204 PHE A CA 1
ATOM 1612 C C . PHE A 1 204 ? 21.818 13.824 -10.353 1.00 72.25 204 PHE A C 1
ATOM 1614 O O . PHE A 1 204 ? 22.391 14.769 -10.880 1.00 72.25 204 PHE A O 1
ATOM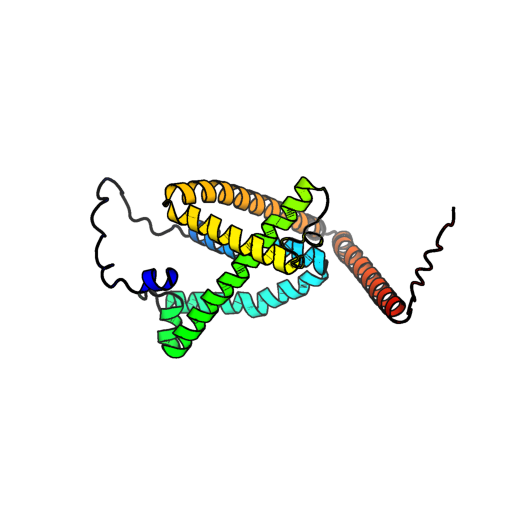 1621 N N . THR A 1 205 ? 21.671 12.650 -10.972 1.00 73.19 205 THR A N 1
ATOM 1622 C CA . THR A 1 205 ? 22.173 12.397 -12.331 1.00 73.19 205 THR A CA 1
ATOM 1623 C C . THR A 1 205 ? 21.556 13.352 -13.356 1.00 73.19 205 THR A C 1
ATOM 1625 O O . THR A 1 205 ? 22.256 13.812 -14.249 1.00 73.19 205 THR A O 1
ATOM 1628 N N . ILE A 1 206 ? 20.276 13.709 -13.211 1.00 67.19 206 ILE A N 1
ATOM 1629 C CA . ILE A 1 206 ? 19.604 14.658 -14.113 1.00 67.19 206 ILE A CA 1
ATOM 1630 C C . ILE A 1 206 ? 19.990 16.114 -13.803 1.00 67.19 206 ILE A C 1
ATOM 1632 O O . ILE A 1 206 ? 20.071 16.928 -14.715 1.00 67.19 206 ILE A O 1
ATOM 1636 N N . ILE A 1 207 ? 20.223 16.462 -12.535 1.00 65.44 207 ILE A N 1
ATOM 1637 C CA . ILE A 1 207 ? 20.425 17.858 -12.109 1.00 65.44 207 ILE A CA 1
ATOM 1638 C C . ILE A 1 207 ? 21.896 18.285 -12.084 1.00 65.44 207 ILE A C 1
ATOM 1640 O O . ILE A 1 207 ? 22.172 19.464 -12.296 1.00 65.44 207 ILE A O 1
ATOM 1644 N N . GLN A 1 208 ? 22.845 17.372 -11.853 1.00 67.44 208 GLN A N 1
ATOM 1645 C CA . GLN A 1 208 ? 24.281 17.690 -11.847 1.00 67.44 208 GLN A CA 1
ATOM 1646 C C . GLN A 1 208 ? 24.734 18.455 -13.103 1.00 67.44 208 GLN A C 1
ATOM 1648 O O . GLN A 1 208 ? 25.333 19.516 -12.932 1.00 67.44 208 GLN A O 1
ATOM 1653 N N . PRO A 1 209 ? 24.385 18.032 -14.336 1.00 68.06 209 PRO A N 1
ATOM 1654 C CA . PRO A 1 209 ? 24.792 18.764 -15.533 1.00 68.06 209 PRO A CA 1
ATOM 1655 C C . PRO A 1 209 ? 24.163 20.166 -15.595 1.00 68.06 209 PRO A C 1
ATOM 1657 O O . PRO A 1 209 ? 24.810 21.111 -16.032 1.00 68.06 209 PRO A O 1
ATOM 1660 N N . ALA A 1 210 ? 22.938 20.347 -15.085 1.00 66.38 210 ALA A N 1
ATOM 1661 C CA . ALA A 1 210 ? 22.278 21.654 -15.026 1.00 66.38 210 ALA A CA 1
ATOM 1662 C C . ALA A 1 210 ? 22.940 22.617 -14.027 1.00 66.38 210 ALA A C 1
ATOM 1664 O O . ALA A 1 210 ? 23.010 23.815 -14.297 1.00 66.38 210 ALA A O 1
ATOM 1665 N N . ILE A 1 211 ? 23.431 22.110 -12.890 1.00 70.94 211 ILE A N 1
ATOM 1666 C CA . ILE A 1 211 ? 24.164 22.910 -11.891 1.00 70.94 211 ILE A CA 1
ATOM 1667 C C . ILE A 1 211 ? 25.558 23.285 -12.411 1.00 70.94 211 ILE A C 1
ATOM 1669 O O . ILE A 1 211 ? 26.032 24.388 -12.154 1.00 70.94 211 ILE A O 1
ATOM 1673 N N . GLU A 1 212 ? 26.192 22.395 -13.176 1.00 78.06 212 GLU A N 1
ATOM 1674 C CA . GLU A 1 212 ? 27.504 22.612 -13.801 1.00 78.06 212 GLU A CA 1
ATOM 1675 C C . GLU A 1 212 ? 27.434 23.480 -15.078 1.00 78.06 212 GLU A C 1
ATOM 1677 O O . GLU A 1 212 ? 28.460 23.789 -15.680 1.00 78.06 212 GLU A O 1
ATOM 1682 N N . GLY A 1 213 ? 26.235 23.933 -15.468 1.00 68.88 213 GLY A N 1
ATOM 1683 C CA . GLY A 1 213 ? 26.003 24.832 -16.604 1.00 68.88 213 GLY A CA 1
ATOM 1684 C C . GLY A 1 213 ? 25.789 24.132 -17.951 1.00 68.88 213 GLY A C 1
ATOM 1685 O O . GLY A 1 213 ? 25.495 24.800 -18.943 1.00 68.88 213 GLY A O 1
ATOM 1686 N N . ASP A 1 214 ? 25.854 22.801 -18.001 1.00 73.06 214 ASP A N 1
ATOM 1687 C CA . ASP A 1 214 ? 25.537 21.993 -19.179 1.00 73.06 214 ASP A CA 1
ATOM 1688 C C . ASP A 1 214 ? 24.038 21.645 -19.236 1.00 73.06 214 ASP A C 1
ATOM 1690 O O . ASP A 1 214 ? 23.570 20.519 -19.003 1.00 73.06 214 ASP A O 1
ATOM 1694 N N . LEU A 1 215 ? 23.252 22.667 -19.583 1.00 74.25 215 LEU A N 1
ATOM 1695 C CA . LEU A 1 215 ? 21.825 22.507 -19.855 1.00 74.25 215 LEU A CA 1
ATOM 1696 C C . LEU A 1 215 ? 21.555 21.584 -21.052 1.00 74.25 215 LEU A C 1
ATOM 1698 O O . LEU A 1 215 ? 20.503 20.951 -21.081 1.00 74.25 215 LEU A O 1
ATOM 1702 N N . SER A 1 216 ? 22.477 21.464 -22.013 1.00 72.38 216 SER A N 1
ATOM 1703 C CA . SER A 1 216 ? 22.280 20.633 -23.208 1.00 72.38 216 SER A CA 1
ATOM 1704 C C . SER A 1 216 ? 22.180 19.155 -22.834 1.00 72.38 216 SER A C 1
ATOM 1706 O O . SER A 1 216 ? 21.216 18.483 -23.208 1.00 72.38 216 SER A O 1
ATOM 1708 N N . SER A 1 217 ? 23.114 18.664 -22.016 1.00 71.69 217 SER A N 1
ATOM 1709 C CA . SER A 1 217 ? 23.102 17.279 -21.535 1.00 71.69 217 SER A CA 1
ATOM 1710 C C . SER A 1 217 ? 21.875 16.977 -20.670 1.00 71.69 217 SER A C 1
ATOM 1712 O O . SER A 1 217 ? 21.230 15.946 -20.857 1.00 71.69 217 SER A O 1
ATOM 1714 N N . THR A 1 218 ? 21.467 17.914 -19.805 1.00 74.06 218 THR A N 1
ATOM 1715 C CA . THR A 1 218 ? 20.232 17.785 -19.005 1.00 74.06 218 THR A CA 1
ATOM 1716 C C . THR A 1 218 ? 18.990 17.673 -19.889 1.00 74.06 218 THR A C 1
ATOM 1718 O O . THR A 1 218 ? 18.128 16.817 -19.671 1.00 74.06 218 THR A O 1
ATOM 1721 N N . ILE A 1 219 ? 18.901 18.522 -20.918 1.00 77.00 219 ILE A N 1
ATOM 1722 C CA . ILE A 1 219 ? 17.791 18.516 -21.871 1.00 77.00 219 ILE A CA 1
ATOM 1723 C C . ILE A 1 219 ? 17.769 17.188 -22.627 1.00 77.00 219 ILE A C 1
ATOM 1725 O O . ILE A 1 219 ? 16.716 16.563 -22.694 1.00 77.00 219 ILE A O 1
ATOM 1729 N N . TRP A 1 220 ? 18.903 16.692 -23.129 1.00 75.69 220 TRP A N 1
ATOM 1730 C CA . TRP A 1 220 ? 18.958 15.413 -23.846 1.00 75.69 220 TRP A CA 1
ATOM 1731 C C . TRP A 1 220 ? 18.612 14.201 -22.973 1.00 75.69 220 TRP A C 1
ATOM 1733 O O . TRP A 1 220 ? 17.934 13.286 -23.448 1.00 75.69 220 TRP A O 1
ATOM 1743 N N . MET A 1 221 ? 18.995 14.213 -21.694 1.00 72.81 221 MET A N 1
ATOM 1744 C CA . MET A 1 221 ? 18.661 13.153 -20.734 1.00 72.81 221 MET A CA 1
ATOM 1745 C C . MET A 1 221 ? 17.162 13.059 -20.423 1.00 72.81 221 MET A C 1
ATOM 1747 O O . MET A 1 221 ? 16.676 11.978 -20.096 1.00 72.81 221 MET A O 1
ATOM 1751 N N . ILE A 1 222 ? 16.418 14.160 -20.559 1.00 76.62 222 ILE A N 1
ATOM 1752 C CA . ILE A 1 222 ? 14.959 14.188 -20.384 1.00 76.62 222 ILE A CA 1
ATOM 1753 C C . ILE A 1 222 ? 14.252 13.972 -21.731 1.00 76.62 222 ILE A C 1
ATOM 1755 O O . ILE A 1 222 ? 13.361 13.130 -21.850 1.00 76.62 222 ILE A O 1
ATOM 1759 N N . VAL A 1 223 ? 14.659 14.709 -22.767 1.00 81.62 223 VAL A N 1
ATOM 1760 C CA . VAL A 1 223 ? 14.006 14.741 -24.084 1.00 81.62 223 VAL A CA 1
ATOM 1761 C C . VAL A 1 223 ? 14.168 13.423 -24.833 1.00 81.62 223 VAL A C 1
ATOM 1763 O O . VAL A 1 223 ? 13.205 12.979 -25.453 1.00 81.62 223 VAL A O 1
ATOM 1766 N N . GLY A 1 224 ? 15.328 12.764 -24.755 1.00 78.94 224 GLY A N 1
ATOM 1767 C CA . GLY A 1 224 ? 15.568 11.491 -25.441 1.00 78.94 224 GLY A CA 1
ATOM 1768 C C . GLY A 1 224 ? 14.558 10.409 -25.033 1.00 78.94 224 GLY A C 1
ATOM 1769 O O . GLY A 1 224 ? 13.766 9.970 -25.872 1.00 78.94 224 GLY A O 1
ATOM 1770 N N . PRO A 1 225 ? 14.512 10.005 -23.750 1.00 80.06 225 PRO A N 1
ATOM 1771 C CA . PRO A 1 225 ? 13.558 9.005 -23.272 1.00 80.06 225 PRO A CA 1
ATOM 1772 C C . PRO A 1 225 ? 12.091 9.386 -23.507 1.00 80.06 225 PRO A C 1
ATOM 1774 O O . PRO A 1 225 ? 11.286 8.514 -23.838 1.00 80.06 225 PRO A O 1
ATOM 1777 N N . VAL A 1 226 ? 11.732 10.670 -23.389 1.00 80.25 226 VAL A N 1
ATOM 1778 C CA . VAL A 1 226 ? 10.362 11.154 -23.643 1.00 80.25 226 VAL A CA 1
ATOM 1779 C C . VAL A 1 226 ? 9.996 11.039 -25.123 1.00 80.25 226 VAL A C 1
ATOM 1781 O O . VAL A 1 226 ? 8.938 10.500 -25.446 1.00 80.25 226 VAL A O 1
ATOM 1784 N N . PHE A 1 227 ? 10.872 11.475 -26.030 1.00 87.25 227 PHE A N 1
ATOM 1785 C CA . PHE A 1 227 ? 10.662 11.369 -27.473 1.00 87.25 227 PHE A CA 1
ATOM 1786 C C . PHE A 1 227 ? 10.499 9.908 -27.907 1.00 87.25 227 PHE A C 1
ATOM 1788 O O . PHE A 1 227 ? 9.518 9.564 -28.566 1.00 87.25 227 PHE A O 1
ATOM 1795 N N . PHE A 1 228 ? 11.402 9.023 -27.473 1.00 79.44 228 PHE A N 1
ATOM 1796 C CA . PHE A 1 228 ? 11.313 7.601 -27.807 1.00 79.44 228 PHE A CA 1
ATOM 1797 C C . PHE A 1 228 ? 10.090 6.923 -27.179 1.00 79.44 228 PHE A C 1
ATOM 1799 O O . PHE A 1 228 ? 9.465 6.089 -27.832 1.00 79.44 228 PHE A O 1
ATOM 1806 N N . SER A 1 229 ? 9.687 7.316 -25.966 1.00 77.56 229 SER A N 1
ATOM 1807 C CA . SER A 1 229 ? 8.456 6.814 -25.339 1.00 77.56 229 SER A CA 1
ATOM 1808 C C . SER A 1 229 ? 7.200 7.247 -26.100 1.00 77.56 229 SER A C 1
ATOM 1810 O O . SER A 1 229 ? 6.283 6.445 -26.267 1.00 77.56 229 SER A O 1
ATOM 1812 N N . LEU A 1 230 ? 7.157 8.482 -26.614 1.00 82.12 230 LEU A N 1
ATOM 1813 C CA . LEU A 1 230 ? 6.047 8.978 -27.435 1.00 82.12 230 LEU A CA 1
ATOM 1814 C C . LEU A 1 230 ? 5.971 8.263 -28.786 1.00 82.12 230 LEU A C 1
ATOM 1816 O O . LEU A 1 230 ? 4.888 7.851 -29.202 1.00 82.12 230 LEU A O 1
ATOM 1820 N N . VAL A 1 231 ? 7.110 8.063 -29.451 1.00 85.00 231 VAL A N 1
ATOM 1821 C CA . VAL A 1 231 ? 7.172 7.296 -30.704 1.00 85.00 231 VAL A CA 1
ATOM 1822 C C . VAL A 1 231 ? 6.727 5.850 -30.471 1.00 85.00 231 VAL A C 1
ATOM 1824 O O . VAL A 1 231 ? 5.904 5.338 -31.230 1.00 85.00 231 VAL A O 1
ATOM 1827 N N . ALA A 1 232 ? 7.193 5.212 -29.395 1.00 74.44 232 ALA A N 1
ATOM 1828 C CA . ALA A 1 232 ? 6.783 3.859 -29.029 1.00 74.44 232 ALA A CA 1
ATOM 1829 C C . ALA A 1 232 ? 5.274 3.765 -28.744 1.00 74.44 232 ALA A C 1
ATOM 1831 O O . ALA A 1 232 ? 4.625 2.839 -29.227 1.00 74.44 232 ALA A O 1
ATOM 1832 N N . LEU A 1 233 ? 4.694 4.739 -28.034 1.00 76.19 233 LEU A N 1
ATOM 1833 C CA . LEU A 1 233 ? 3.248 4.814 -27.787 1.00 76.19 233 LEU A CA 1
ATOM 1834 C C . LEU A 1 233 ? 2.441 4.995 -29.077 1.00 76.19 233 LEU A C 1
ATOM 1836 O O . LEU A 1 233 ? 1.432 4.322 -29.269 1.00 76.19 233 LEU A O 1
ATOM 1840 N N . LEU A 1 234 ? 2.891 5.855 -29.992 1.00 84.81 234 LEU A N 1
ATOM 1841 C CA . LEU A 1 234 ? 2.240 6.033 -31.294 1.00 84.81 234 LEU A CA 1
ATOM 1842 C C . LEU A 1 234 ? 2.302 4.755 -32.140 1.00 84.81 234 LEU A C 1
ATOM 1844 O O . LEU A 1 234 ? 1.310 4.377 -32.767 1.00 84.81 234 LEU A O 1
ATOM 1848 N N . MET A 1 235 ? 3.445 4.065 -32.136 1.00 83.19 235 MET A N 1
ATOM 1849 C CA . MET A 1 235 ? 3.601 2.771 -32.804 1.00 83.19 235 MET A CA 1
ATOM 1850 C C . MET A 1 235 ? 2.710 1.697 -32.177 1.00 83.19 235 MET A C 1
ATOM 1852 O O . MET A 1 235 ? 2.085 0.928 -32.907 1.00 83.19 235 MET A O 1
ATOM 1856 N N . TYR A 1 236 ? 2.619 1.665 -30.848 1.00 79.00 236 TYR A N 1
ATOM 1857 C CA . TYR A 1 236 ? 1.777 0.728 -30.113 1.00 79.00 236 TYR A CA 1
ATOM 1858 C C . TYR A 1 236 ? 0.289 0.952 -30.412 1.00 79.00 236 TYR A C 1
ATOM 1860 O O . TYR A 1 236 ? -0.388 0.019 -30.837 1.00 79.00 236 TYR A O 1
ATOM 1868 N N . ASN A 1 237 ? -0.196 2.195 -30.320 1.00 83.56 237 ASN A N 1
ATOM 1869 C CA . ASN A 1 237 ? -1.586 2.540 -30.642 1.00 83.56 237 ASN A CA 1
ATOM 1870 C C . ASN A 1 237 ? -1.930 2.186 -32.097 1.00 83.56 237 ASN A C 1
ATOM 1872 O O . ASN A 1 237 ? -3.004 1.662 -32.393 1.00 83.56 237 ASN A O 1
ATOM 1876 N N . ARG A 1 238 ? -0.994 2.413 -33.030 1.00 80.62 238 ARG A N 1
ATOM 1877 C CA . ARG A 1 238 ? -1.170 2.016 -34.433 1.00 80.62 238 ARG A CA 1
ATOM 1878 C C . ARG A 1 238 ? -1.212 0.495 -34.601 1.00 80.62 238 ARG A C 1
ATOM 1880 O O . ARG A 1 238 ? -1.998 0.006 -35.406 1.00 80.62 238 ARG A O 1
ATOM 1887 N N . TYR A 1 239 ? -0.383 -0.249 -33.873 1.00 74.50 239 TYR A N 1
ATOM 1888 C CA . TYR A 1 239 ? -0.369 -1.712 -33.901 1.00 74.50 239 TYR A CA 1
ATOM 1889 C C . TYR A 1 239 ? -1.667 -2.313 -33.341 1.00 74.50 239 TYR A C 1
ATOM 1891 O O . TYR A 1 239 ? -2.217 -3.249 -33.925 1.00 74.50 239 TYR A O 1
ATOM 1899 N N . GLU A 1 240 ? -2.191 -1.752 -32.252 1.00 75.50 240 GLU A N 1
ATOM 1900 C CA . GLU A 1 240 ? -3.412 -2.235 -31.604 1.00 75.50 240 GLU A CA 1
ATOM 1901 C C . GLU A 1 240 ? -4.642 -2.077 -32.516 1.00 75.50 240 GLU A C 1
ATOM 1903 O O . GLU A 1 240 ? -5.370 -3.045 -32.751 1.00 75.50 240 GLU A O 1
ATOM 1908 N N . HIS A 1 241 ? -4.785 -0.924 -33.180 1.00 64.94 241 HIS A N 1
ATOM 1909 C CA . HIS A 1 241 ? -5.847 -0.696 -34.169 1.00 64.94 241 HIS A CA 1
ATOM 1910 C C . HIS A 1 241 ? -5.739 -1.574 -35.432 1.00 64.94 241 HIS A C 1
ATOM 1912 O O . HIS A 1 241 ? -6.732 -1.783 -36.135 1.00 64.94 241 HIS A O 1
ATOM 1918 N N . VAL A 1 242 ? -4.553 -2.106 -35.747 1.00 67.94 242 VAL A N 1
ATOM 1919 C CA . VAL A 1 242 ? -4.360 -3.058 -36.858 1.00 67.94 242 VAL A CA 1
ATOM 1920 C C . VAL A 1 242 ? -4.761 -4.481 -36.450 1.00 67.94 242 VAL A C 1
ATOM 1922 O O . VAL A 1 242 ? -5.314 -5.224 -37.269 1.00 67.94 242 VAL A O 1
ATOM 1925 N N . LYS A 1 243 ? -4.551 -4.859 -35.182 1.00 54.34 243 LYS A N 1
ATOM 1926 C CA . LYS A 1 243 ? -5.001 -6.151 -34.640 1.00 54.34 243 LYS A CA 1
ATOM 1927 C C . LYS A 1 243 ? -6.521 -6.250 -34.556 1.00 54.34 243 LYS A C 1
ATOM 1929 O O . LYS A 1 243 ? -7.068 -7.282 -34.928 1.00 54.34 243 LYS A O 1
ATOM 1934 N N . GLU A 1 244 ? -7.198 -5.182 -34.142 1.00 55.44 244 GLU A N 1
ATOM 1935 C CA . GLU A 1 244 ? -8.663 -5.152 -34.024 1.00 55.44 244 GLU A CA 1
ATOM 1936 C C . GLU A 1 244 ? -9.373 -5.348 -35.381 1.00 55.44 244 GLU A C 1
ATOM 1938 O O . GLU A 1 244 ? -10.430 -5.971 -35.458 1.00 55.44 244 GLU A O 1
ATOM 1943 N N . LYS A 1 245 ? -8.752 -4.907 -36.486 1.00 51.12 245 LYS A N 1
ATOM 1944 C CA . LYS A 1 245 ? -9.273 -5.087 -37.856 1.00 51.12 245 LYS A CA 1
ATOM 1945 C C . LYS A 1 245 ? -8.986 -6.453 -38.485 1.00 51.12 245 LYS A C 1
ATOM 1947 O O . LYS A 1 245 ? -9.498 -6.727 -39.569 1.00 51.12 245 LYS A O 1
ATOM 1952 N N . SER A 1 246 ? -8.184 -7.304 -37.847 1.00 44.28 246 SER A N 1
ATOM 1953 C CA . SER A 1 246 ? -7.801 -8.612 -38.388 1.00 44.28 246 SER A CA 1
ATOM 1954 C C . SER A 1 246 ? -8.554 -9.733 -37.663 1.00 44.28 246 SER A C 1
ATOM 1956 O O . SER A 1 246 ? -8.078 -10.207 -36.630 1.00 44.28 246 SER A O 1
ATOM 1958 N N . PRO A 1 247 ? -9.701 -10.227 -38.175 1.00 45.66 247 PRO A N 1
ATOM 1959 C CA . PRO A 1 247 ? -10.328 -11.418 -37.627 1.00 45.66 247 PRO A CA 1
ATOM 1960 C C . PRO A 1 247 ? -9.520 -12.628 -38.101 1.00 45.66 247 PRO A C 1
ATOM 1962 O O . PRO A 1 247 ? -9.867 -13.289 -39.081 1.00 45.66 247 PRO A O 1
ATOM 1965 N N . VAL A 1 248 ? -8.403 -12.924 -37.438 1.00 52.97 248 VAL A N 1
ATOM 1966 C CA . VAL A 1 248 ? -7.687 -14.179 -37.679 1.00 52.97 248 VAL A CA 1
ATOM 1967 C C . VAL A 1 248 ? -8.561 -15.307 -37.131 1.00 52.97 248 VAL A C 1
ATOM 1969 O O . VAL A 1 248 ? -8.512 -15.644 -35.950 1.00 52.97 248 VAL A O 1
ATOM 1972 N N . LYS A 1 249 ? -9.391 -15.897 -38.000 1.00 43.78 249 LYS A N 1
ATOM 1973 C CA . LYS A 1 249 ? -9.994 -17.213 -37.770 1.00 43.78 249 LYS A CA 1
ATOM 1974 C C . LYS A 1 249 ? -8.854 -18.224 -37.710 1.00 43.78 249 LYS A C 1
ATOM 1976 O O . LYS A 1 249 ? -8.385 -18.700 -38.742 1.00 43.78 249 LYS A O 1
ATOM 1981 N N . VAL A 1 250 ? -8.400 -18.547 -36.503 1.00 52.69 250 VAL A N 1
ATOM 1982 C CA . VAL A 1 250 ? -7.514 -19.688 -36.271 1.00 52.69 250 VAL A CA 1
ATOM 1983 C C . VAL A 1 250 ? -8.303 -20.946 -36.633 1.00 52.69 250 VAL A C 1
ATOM 1985 O O . VAL A 1 250 ? -9.127 -21.427 -35.861 1.00 52.69 250 VAL A O 1
ATOM 1988 N N . SER A 1 251 ? -8.110 -21.447 -37.853 1.00 41.09 251 SER A N 1
ATOM 1989 C CA . SER A 1 251 ? -8.640 -22.741 -38.266 1.00 41.09 251 SER A CA 1
ATOM 1990 C C . SER A 1 251 ? -7.714 -23.816 -37.705 1.00 41.09 251 SER A C 1
ATOM 1992 O O . SER A 1 251 ? -6.724 -24.197 -38.326 1.00 41.09 251 SER A O 1
ATOM 1994 N N . THR A 1 252 ? -8.007 -24.291 -36.497 1.00 47.97 252 THR A N 1
ATOM 1995 C CA . THR A 1 252 ? -7.437 -25.526 -35.952 1.00 47.97 252 THR A CA 1
ATOM 1996 C C . THR A 1 252 ? -7.982 -26.716 -36.748 1.00 47.97 252 THR A C 1
ATOM 1998 O O . THR A 1 252 ? -8.853 -27.452 -36.294 1.00 47.97 252 THR A O 1
ATOM 2001 N N . LYS A 1 253 ? -7.471 -26.931 -37.968 1.00 40.25 253 LYS A N 1
ATOM 2002 C CA . LYS A 1 253 ? -7.558 -28.245 -38.615 1.00 40.25 253 LYS A CA 1
ATOM 2003 C C . LYS A 1 253 ? -6.537 -29.164 -37.950 1.00 40.25 253 LYS A C 1
ATOM 2005 O O . LYS A 1 253 ? -5.405 -29.286 -38.405 1.00 40.25 253 LYS A O 1
ATOM 2010 N N . ILE A 1 254 ? -6.954 -29.817 -36.869 1.00 53.25 254 ILE A N 1
ATOM 2011 C CA . ILE A 1 254 ? -6.290 -31.034 -36.404 1.00 53.25 254 ILE A CA 1
ATOM 2012 C C . ILE A 1 254 ? -6.600 -32.103 -37.456 1.00 53.25 254 ILE A C 1
ATOM 2014 O O . ILE A 1 254 ? -7.750 -32.504 -37.632 1.00 53.25 254 ILE A O 1
ATOM 2018 N N . LYS A 1 255 ? -5.581 -32.496 -38.222 1.00 43.94 255 LYS A N 1
ATOM 2019 C CA . LYS A 1 255 ? -5.643 -33.629 -39.147 1.00 43.94 255 LYS A CA 1
ATOM 2020 C C . LYS A 1 255 ? -5.579 -34.906 -38.295 1.00 43.94 255 LYS A C 1
ATOM 2022 O O . LYS A 1 255 ? -4.593 -35.057 -37.579 1.00 43.94 255 LYS A O 1
ATOM 2027 N N . PRO A 1 256 ? -6.586 -35.797 -38.317 1.00 49.56 256 PRO A N 1
ATOM 2028 C CA . PRO A 1 256 ? -6.450 -37.090 -37.666 1.00 49.56 256 PRO A CA 1
ATOM 2029 C C . PRO A 1 256 ? -5.454 -37.916 -38.483 1.00 49.56 256 PRO A C 1
ATOM 2031 O O . PRO A 1 256 ? -5.652 -38.142 -39.679 1.00 49.56 256 PRO A O 1
ATOM 2034 N N . GLU A 1 257 ? -4.348 -38.305 -37.859 1.00 50.47 257 GLU A N 1
ATOM 2035 C CA . GLU A 1 257 ? -3.404 -39.242 -38.452 1.00 50.47 257 GLU A CA 1
ATOM 2036 C C . GLU A 1 257 ? -3.911 -40.664 -38.185 1.00 50.47 257 GLU A C 1
ATOM 2038 O O . GLU A 1 257 ? -4.032 -41.102 -37.044 1.00 50.47 257 GLU A O 1
ATOM 2043 N N . HIS A 1 258 ? -4.295 -41.345 -39.264 1.00 46.53 258 HIS A N 1
ATOM 2044 C CA . HIS A 1 258 ? -4.581 -42.773 -39.289 1.00 46.53 258 HIS A CA 1
ATOM 2045 C C . HIS A 1 258 ? -3.267 -43.546 -39.431 1.00 46.53 258 HIS A C 1
ATOM 2047 O O . HIS A 1 258 ? -2.650 -43.472 -40.496 1.00 46.53 258 HIS A O 1
ATOM 2053 N N . LYS A 1 259 ? -2.906 -44.334 -38.416 1.00 43.34 259 LYS A N 1
ATOM 2054 C CA . LYS A 1 259 ? -2.669 -45.791 -38.459 1.00 43.34 259 LYS A CA 1
ATOM 2055 C C . LYS A 1 259 ? -2.076 -46.268 -37.140 1.00 43.34 259 LYS A C 1
ATOM 2057 O O . LYS A 1 259 ? -1.139 -45.609 -36.649 1.00 43.34 259 LYS A O 1
#

Foldseek 3Di:
DVVVVVVPDPPPDDPPDDDPDDDDDPDDDDPV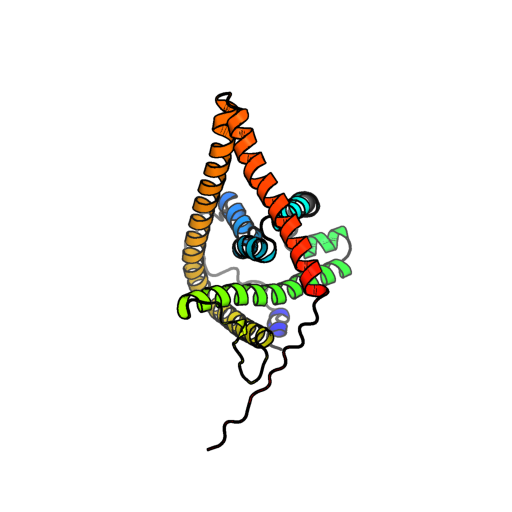NVVLVVCLVPVPVLVPVVLCVVQNCNCVVVVVCCCVPPVVVVVVVLVVLCVVPVPDPPPQLVSCCVPPRNVVSVVVVVVVVVVVLVVLLVVQLSVVQVVCCVPVVHRCLQVDDDPNDGSSVVSSVSSVVVVVVVVVQPVVDDVSVCVVVVVVSVVVVVVVVVVVVVVVVVVCVLCVCVVVVNVVVNCCVVVVVVVVVVVVVVVVVVVVVVVVPDPPPPPPPPPDDDD

Secondary structure (DSSP, 8-state):
-HHHHHH--TT-S----S--S---------HHHHHHHHHHHHH-TTHHHHHHHHHGGGHHHHHHHHIIIIIHHHHHHHHHHHHHTTT-TTHHHHHHHHHT-HHHHHHHHHHHHHHHHHHHHHHHHHHHHHHHHHHHSS--GGG--STT--HHHHHHHHHHHHHHHHHHHHHT-HHHHHHHHHHHHHHHHHHHHHHHHHHHHHHHHHHHHHHTT-HHHHHHHHHHHHHHHHHHHHHHHHHHHHHHT--------------

pLDDT: mean 72.2, std 18.32, range [23.89, 93.62]

Radius of gyration: 26.18 Å; chains: 1; bounding box: 54×71×77 Å